Protein AF-A0A5J4VUN1-F1 (afdb_monomer_lite)

InterPro domains:
  IPR011990 Tetratricopeptide-like helical domain superfamily [G3DSA:1.25.40.10] (21-284)
  IPR011990 Tetratricopeptide-like helical domain superfamily [SSF48452] (56-219)
  IPR052994 Tiny macrocysts signaling regulators [PTHR31600] (45-237)
  IPR057352 TmcB/TmcC, TPR repeats [PF25474] (132-236)

Radius of gyration: 36.68 Å; chains: 1; bounding box: 64×61×122 Å

Sequence (311 aa):
MLFLKKGQPYINLKSEDWKTHSLPKIKDPDSVEPSVRFLQYKDTHTPEMYNYVDYIYTTAIKRHKQNAYLYFMYANFLCYYKKNFIKANSVYRQARISNPSFILRFVLYCKTKEEGRIGSESGSGDGSGSELSSVTFKTTMAQAIEHHEMSRKALKAFFENMTMPTPVYSLMAEHLNTIVEEESKGRKCYEDLLSNHPQNTSVLRNYAKLLMDIYQDEDTADMLLTRADHIEEDQTSPGGEHGQDHHEHKEKEDDYEQQDTDNIVGQQNDDDTNNMQHNLTLDSITGQSQSKSHHHIKQKKIKKKKKKENR

Foldseek 3Di:
DQQDDVNHGPAQPVDPCCVVDDRDDDPDLVVLLVVLCVVVDPVQLDPRSLVSNLVSLVVSCVVCVLQLVSLLSSLVSCCPRVVPNVVSVVSLVSSCVSDDDPVSVVVSVVVVVVVVVVPDPDDDDDDPVCPVVVVVLVVLVVLLLVLLVQLLVLVVVLVVLVPDPDRDVVSNVVSVVSNVVSLVSSQVSLVVSCVVPVQDLVSLQSNLVSCCRRVVCNVSSVVSNVSSVVSVVVVPDPDDDDDDDDDDDDDDDDDDDDDDDDDDDDDDDDDDDDDDDDDDDDDDDDDDDDDDDDDDDDDDDDDDDDDDDDD

Organism: NCBI:txid222440

Structure (mmCIF, N/CA/C/O backbone):
data_AF-A0A5J4VUN1-F1
#
_entry.id   AF-A0A5J4VUN1-F1
#
loop_
_atom_site.group_PDB
_atom_site.id
_atom_site.type_symbol
_atom_site.label_atom_id
_atom_site.label_alt_id
_atom_site.label_comp_id
_atom_site.label_asym_id
_atom_site.label_entity_id
_atom_site.label_seq_id
_atom_site.pdbx_PDB_ins_code
_atom_site.Cartn_x
_atom_site.Cartn_y
_atom_site.Cartn_z
_atom_site.occupancy
_atom_site.B_iso_or_equiv
_atom_site.auth_seq_id
_atom_site.auth_comp_id
_atom_site.auth_asym_id
_atom_site.auth_atom_id
_atom_site.pdbx_PDB_model_num
ATOM 1 N N . MET A 1 1 ? -15.937 13.957 40.863 1.00 54.38 1 MET A N 1
ATOM 2 C CA . MET A 1 1 ? -14.979 13.371 39.898 1.00 54.38 1 MET A CA 1
ATOM 3 C C . MET A 1 1 ? -14.241 12.237 40.587 1.00 54.38 1 MET A C 1
ATOM 5 O O . MET A 1 1 ? -13.551 12.501 41.559 1.00 54.38 1 MET A O 1
ATOM 9 N N . LEU A 1 2 ? -14.415 10.990 40.137 1.00 58.78 2 LEU A N 1
ATOM 10 C CA . LEU A 1 2 ? -13.868 9.802 40.819 1.00 58.78 2 LEU A CA 1
ATOM 11 C C . LEU A 1 2 ? -12.328 9.780 40.894 1.00 58.78 2 LEU A C 1
ATOM 13 O O . LEU A 1 2 ? -11.773 9.133 41.775 1.00 58.78 2 LEU A O 1
ATOM 17 N N . PHE A 1 3 ? -11.646 10.509 40.005 1.00 60.22 3 PHE A N 1
ATOM 18 C CA . PHE A 1 3 ? -10.186 10.469 39.855 1.00 60.22 3 PHE A CA 1
ATOM 19 C C . PHE A 1 3 ? -9.458 11.761 40.226 1.00 60.22 3 PHE A C 1
ATOM 21 O O . PHE A 1 3 ? -8.240 11.824 40.059 1.00 60.22 3 PHE A O 1
ATOM 28 N N . LEU A 1 4 ? -10.168 12.767 40.740 1.00 62.53 4 LEU A N 1
ATOM 29 C CA . LEU A 1 4 ? -9.576 14.023 41.195 1.00 62.53 4 LEU A CA 1
ATOM 30 C C . LEU A 1 4 ? -9.885 14.238 42.674 1.00 62.53 4 LEU A C 1
ATOM 32 O O . LEU A 1 4 ? -11.046 14.218 43.083 1.00 62.53 4 LEU A O 1
ATOM 36 N N . LYS A 1 5 ? -8.848 14.500 43.473 1.00 61.38 5 LYS A N 1
ATOM 37 C CA . LYS A 1 5 ? -8.985 14.968 44.856 1.00 61.38 5 LYS A CA 1
ATOM 38 C C . LYS A 1 5 ? -8.581 16.441 44.872 1.00 61.38 5 LYS A C 1
ATOM 40 O O . LYS A 1 5 ? -7.421 16.760 44.653 1.00 61.38 5 LYS A O 1
ATOM 45 N N . LYS A 1 6 ? -9.547 17.344 45.086 1.00 57.28 6 LYS A N 1
ATOM 46 C CA . LYS A 1 6 ? -9.336 18.811 45.094 1.00 57.28 6 LYS A CA 1
ATOM 47 C C . LYS A 1 6 ? -8.659 19.371 43.820 1.00 57.28 6 LYS A C 1
ATOM 49 O O . LYS A 1 6 ? -7.804 20.241 43.911 1.00 57.28 6 LYS A O 1
ATOM 54 N N . GLY A 1 7 ? -9.011 18.858 42.636 1.00 59.91 7 GLY A N 1
ATOM 55 C CA . GLY A 1 7 ? -8.457 19.333 41.354 1.00 59.91 7 GLY A CA 1
ATOM 56 C C . GLY A 1 7 ? -7.068 18.785 40.995 1.00 59.91 7 GLY A C 1
ATOM 57 O O . GLY A 1 7 ? -6.559 19.084 39.921 1.00 59.91 7 GLY A O 1
ATOM 58 N N . GLN A 1 8 ? -6.482 17.938 41.845 1.00 60.31 8 GLN A N 1
ATOM 59 C CA . GLN A 1 8 ? -5.222 17.238 41.589 1.00 60.31 8 GLN A CA 1
ATOM 60 C C . GLN A 1 8 ? -5.458 15.739 41.338 1.00 60.31 8 GLN A C 1
ATOM 62 O O . GLN A 1 8 ? -6.455 15.186 41.829 1.00 60.31 8 GLN A O 1
ATOM 67 N N . PRO A 1 9 ? -4.579 15.072 40.560 1.00 64.06 9 PRO A N 1
ATOM 68 C CA . PRO A 1 9 ? -4.749 13.665 40.225 1.00 64.06 9 PRO A CA 1
ATOM 69 C C . PRO A 1 9 ? -4.661 12.816 41.497 1.00 64.06 9 PRO A C 1
ATOM 71 O O . PRO A 1 9 ? -3.838 13.073 42.373 1.00 64.06 9 PRO A O 1
ATOM 74 N N . TYR A 1 10 ? -5.529 11.808 41.610 1.00 61.22 10 TYR A N 1
ATOM 75 C CA . TYR A 1 10 ? -5.593 10.929 42.787 1.00 61.22 10 TYR A CA 1
ATOM 76 C C . TYR A 1 10 ? -4.279 10.169 43.033 1.00 61.22 10 TYR A C 1
ATOM 78 O O . TYR A 1 10 ? -3.983 9.811 44.169 1.00 61.22 10 TYR A O 1
ATOM 86 N N . ILE A 1 11 ? -3.496 9.940 41.975 1.00 61.25 11 ILE A N 1
ATOM 87 C CA . ILE A 1 11 ? -2.158 9.347 42.026 1.00 61.25 11 ILE A CA 1
ATOM 88 C C . ILE A 1 11 ? -1.213 10.285 41.285 1.00 61.25 11 ILE A C 1
ATOM 90 O O . ILE A 1 11 ? -1.472 10.653 40.137 1.00 61.25 11 ILE A O 1
ATOM 94 N N . ASN A 1 12 ? -0.104 10.646 41.920 1.00 62.41 12 ASN A N 1
ATOM 95 C CA . ASN A 1 12 ? 0.973 11.351 41.249 1.00 62.41 12 ASN A CA 1
ATOM 96 C C . ASN A 1 12 ? 1.871 10.325 40.540 1.00 62.41 12 ASN A C 1
ATOM 98 O O . ASN A 1 12 ? 2.463 9.463 41.176 1.00 62.41 12 ASN A O 1
ATOM 102 N N . LEU A 1 13 ? 1.946 10.393 39.208 1.00 60.94 13 LEU A N 1
ATOM 103 C CA . LEU A 1 13 ? 2.753 9.462 38.406 1.00 60.94 13 LEU A CA 1
ATOM 104 C C . LEU A 1 13 ? 4.257 9.781 38.425 1.00 60.94 13 LEU A C 1
ATOM 106 O O . LEU A 1 13 ? 5.039 8.980 37.918 1.00 60.94 13 LEU A O 1
ATOM 110 N N . LYS A 1 14 ? 4.669 10.940 38.960 1.00 55.88 14 LYS A N 1
ATOM 111 C CA . LYS A 1 14 ? 6.089 11.310 39.098 1.00 55.88 14 LYS A CA 1
ATOM 112 C C . LYS A 1 14 ? 6.723 10.752 40.377 1.00 55.88 14 LYS A C 1
ATOM 114 O O . LYS A 1 14 ? 7.939 10.607 40.419 1.00 55.88 14 LYS A O 1
ATOM 119 N N . SER A 1 15 ? 5.928 10.446 41.401 1.00 57.75 15 SER A N 1
ATOM 120 C CA . SER A 1 15 ? 6.368 9.769 42.625 1.00 57.75 15 SER A CA 1
ATOM 121 C C . SER A 1 15 ? 6.109 8.261 42.529 1.00 57.75 15 SER A C 1
ATOM 123 O O . SER A 1 15 ? 5.278 7.803 41.744 1.00 57.75 15 SER A O 1
ATOM 125 N N . GLU A 1 16 ? 6.797 7.452 43.340 1.00 54.59 16 GLU A N 1
ATOM 126 C CA . GLU A 1 16 ? 6.565 5.996 43.421 1.00 54.59 16 GLU A CA 1
ATOM 127 C C . GLU A 1 16 ? 5.185 5.614 44.008 1.00 54.59 16 GLU A C 1
ATOM 129 O O . GLU A 1 16 ? 4.893 4.434 44.208 1.00 54.59 16 GLU A O 1
ATOM 134 N N . ASP A 1 17 ? 4.298 6.588 44.233 1.00 52.31 17 ASP A N 1
ATOM 135 C CA . ASP A 1 17 ? 2.981 6.425 44.857 1.00 52.31 17 ASP A CA 1
ATOM 136 C C . ASP A 1 17 ? 2.019 5.547 44.043 1.00 52.31 17 ASP A C 1
ATOM 138 O O . ASP A 1 17 ? 1.080 4.973 44.595 1.00 52.31 17 ASP A O 1
ATOM 142 N N . TRP A 1 18 ? 2.266 5.363 42.742 1.00 53.88 18 TRP A N 1
ATOM 143 C CA . TRP A 1 18 ? 1.512 4.413 41.915 1.00 53.88 18 TRP A CA 1
ATOM 144 C C . TRP A 1 18 ? 1.695 2.949 42.352 1.00 53.88 18 TRP A C 1
ATOM 146 O O . TRP A 1 18 ? 0.855 2.110 42.020 1.00 53.88 18 TRP A O 1
ATOM 156 N N . LYS A 1 19 ? 2.767 2.634 43.099 1.00 52.47 19 LYS A N 1
ATOM 157 C CA . LYS A 1 19 ? 3.007 1.304 43.684 1.00 52.47 19 LYS A CA 1
ATOM 158 C C . LYS A 1 19 ? 2.199 1.077 44.968 1.00 52.47 19 LYS A C 1
ATOM 160 O O . LYS A 1 19 ? 1.905 -0.068 45.294 1.00 52.47 19 LYS A O 1
ATOM 165 N N . THR A 1 20 ? 1.841 2.142 45.691 1.00 52.50 20 THR A N 1
ATOM 166 C CA . THR A 1 20 ? 1.180 2.069 47.008 1.00 52.50 20 THR A CA 1
ATOM 167 C C . THR A 1 20 ? -0.318 2.370 46.943 1.00 52.50 20 THR A C 1
ATOM 169 O O . THR A 1 20 ? -1.092 1.790 47.702 1.00 52.50 20 THR A O 1
ATOM 172 N N . HIS A 1 21 ? -0.755 3.216 46.006 1.00 57.34 21 HIS A N 1
ATOM 173 C CA . HIS A 1 21 ? -2.151 3.615 45.847 1.00 57.34 21 HIS A CA 1
ATOM 174 C C . HIS A 1 21 ? -2.708 3.128 44.507 1.00 57.34 21 HIS A C 1
ATOM 176 O O . HIS A 1 21 ? -2.300 3.567 43.434 1.00 57.34 21 HIS A O 1
ATOM 182 N N . SER A 1 22 ? -3.680 2.214 44.565 1.00 60.81 22 SER A N 1
ATOM 183 C CA . SER A 1 22 ? -4.406 1.757 43.375 1.00 60.81 22 SER A CA 1
ATOM 184 C C . SER A 1 22 ? -5.587 2.678 43.058 1.00 60.81 22 SER A C 1
ATOM 186 O O . SER A 1 22 ? -6.223 3.222 43.962 1.00 60.81 22 SER A O 1
ATOM 188 N N . LEU A 1 23 ? -5.895 2.851 41.767 1.00 67.19 23 LEU A N 1
ATOM 189 C CA . LEU A 1 23 ? -7.073 3.611 41.343 1.00 67.19 23 LEU A CA 1
ATOM 190 C C . LEU A 1 23 ? -8.353 2.998 41.943 1.00 67.19 23 LEU A C 1
ATOM 192 O O . LEU A 1 23 ? -8.458 1.763 42.010 1.00 67.19 23 LEU A O 1
ATOM 196 N N . PRO A 1 24 ? -9.352 3.829 42.310 1.00 68.56 24 PRO A N 1
ATOM 197 C CA . PRO A 1 24 ? -10.667 3.358 42.726 1.00 68.56 24 PRO A CA 1
ATOM 198 C C . PRO A 1 24 ? -11.206 2.298 41.764 1.00 68.56 24 PRO A C 1
ATOM 200 O O . PRO A 1 24 ? -11.100 2.430 40.541 1.00 68.56 24 PRO A O 1
ATOM 203 N N . LYS A 1 25 ? -11.759 1.208 42.307 1.00 65.56 25 LYS A N 1
ATOM 204 C CA . LYS A 1 25 ? -12.232 0.092 41.485 1.00 65.56 25 LYS A CA 1
ATOM 205 C C . LYS A 1 25 ? -13.438 0.528 40.650 1.00 65.56 25 LYS A C 1
ATOM 207 O O . LYS A 1 25 ? -14.556 0.570 41.149 1.00 65.56 25 LYS A O 1
ATOM 212 N N . ILE A 1 26 ? -13.196 0.800 39.372 1.00 68.38 26 ILE A N 1
ATOM 213 C CA . ILE A 1 26 ? -14.245 1.003 38.374 1.00 68.38 26 ILE A CA 1
ATOM 214 C C . ILE A 1 26 ? -14.935 -0.343 38.151 1.00 68.38 26 ILE A C 1
ATOM 216 O O . ILE A 1 26 ? -14.272 -1.305 37.760 1.00 68.38 26 ILE A O 1
ATOM 220 N N . LYS A 1 27 ? -16.228 -0.422 38.482 1.00 68.88 27 LYS A N 1
ATOM 221 C CA . LYS A 1 27 ? -17.060 -1.612 38.240 1.00 68.88 27 LYS A CA 1
ATOM 222 C C . LYS A 1 27 ? -17.664 -1.611 36.836 1.00 68.88 27 LYS A C 1
ATOM 224 O O . LYS A 1 27 ? -17.847 -2.678 36.264 1.00 68.88 27 LYS A O 1
ATOM 229 N N . ASP A 1 28 ? -17.946 -0.423 36.310 1.00 79.50 28 ASP A N 1
ATOM 230 C CA . ASP A 1 28 ? -18.635 -0.218 35.044 1.00 79.50 28 ASP A CA 1
ATOM 231 C C . ASP A 1 28 ? -17.726 0.515 34.033 1.00 79.50 28 ASP A C 1
ATOM 233 O O . ASP A 1 28 ? -17.258 1.618 34.341 1.00 79.50 28 ASP A O 1
ATOM 237 N N . PRO A 1 29 ? -17.442 -0.068 32.852 1.00 80.88 29 PRO A N 1
ATOM 238 C CA . PRO A 1 29 ? -16.606 0.555 31.825 1.00 80.88 29 PRO A CA 1
ATOM 239 C C . PRO A 1 29 ? -17.069 1.951 31.398 1.00 80.88 29 PRO A C 1
ATOM 241 O O . PRO A 1 29 ? -16.235 2.807 31.101 1.00 80.88 29 PRO A O 1
ATOM 244 N N . ASP A 1 30 ? -18.379 2.188 31.381 1.00 82.31 30 ASP A N 1
ATOM 245 C CA . ASP A 1 30 ? -18.953 3.421 30.837 1.00 82.31 30 ASP A CA 1
ATOM 246 C C . ASP A 1 30 ? -18.768 4.605 31.796 1.00 82.31 30 ASP A C 1
ATOM 248 O O . ASP A 1 30 ? -18.774 5.767 31.392 1.00 82.31 30 ASP A O 1
ATOM 252 N N . SER A 1 31 ? -18.457 4.319 33.061 1.00 83.44 31 SER A N 1
ATOM 253 C CA . SER A 1 31 ? -18.105 5.318 34.072 1.00 83.44 31 SER A CA 1
ATOM 254 C C . SER A 1 31 ? -16.707 5.932 33.875 1.00 83.44 31 SER A C 1
ATOM 256 O O . SER A 1 31 ? -16.361 6.912 34.547 1.00 83.44 31 SER A O 1
ATOM 258 N N . VAL A 1 32 ? -15.880 5.386 32.973 1.00 85.00 32 VAL A N 1
ATOM 259 C CA . VAL A 1 32 ? -14.512 5.874 32.715 1.00 85.00 32 VAL A CA 1
ATOM 260 C C . VAL A 1 32 ? -14.526 7.236 32.016 1.00 85.00 32 VAL A C 1
ATOM 262 O O . VAL A 1 32 ? -13.850 8.151 32.486 1.00 85.00 32 VAL A O 1
ATOM 265 N N . GLU A 1 33 ? -15.309 7.397 30.940 1.00 85.94 33 GLU A N 1
ATOM 266 C CA . GLU A 1 33 ? -15.358 8.647 30.156 1.00 85.94 33 GLU A CA 1
ATOM 267 C C . GLU A 1 33 ? -15.813 9.850 31.000 1.00 85.94 33 GLU A C 1
ATOM 269 O O . GLU A 1 33 ? -15.074 10.840 31.052 1.00 85.94 33 GLU A O 1
ATOM 274 N N . PRO A 1 34 ? -16.922 9.777 31.767 1.00 84.50 34 PRO A N 1
ATOM 275 C CA . PRO A 1 34 ? -17.356 10.902 32.593 1.00 84.50 34 PRO A CA 1
ATOM 276 C C . PRO A 1 34 ? -16.303 11.306 33.625 1.00 84.50 34 PRO A C 1
ATOM 278 O O . PRO A 1 34 ? -16.189 12.472 34.007 1.00 84.50 34 PRO A O 1
ATOM 281 N N . SER A 1 35 ? -15.500 10.342 34.073 1.00 81.31 35 SER A N 1
ATOM 282 C CA . SER A 1 35 ? -14.482 10.567 35.090 1.00 81.31 35 SER A CA 1
ATOM 283 C C . SER A 1 35 ? -13.225 11.255 34.557 1.00 81.31 35 SER A C 1
ATOM 285 O O . SER A 1 35 ? -12.484 11.822 35.360 1.00 81.31 35 SER A O 1
ATOM 287 N N . VAL A 1 36 ? -12.995 11.242 33.241 1.00 84.94 36 VAL A N 1
ATOM 288 C CA . VAL A 1 36 ? -11.880 11.946 32.579 1.00 84.94 36 VAL A CA 1
ATOM 289 C C . VAL A 1 36 ? -12.314 13.238 31.882 1.00 84.94 36 VAL A C 1
ATOM 291 O O . VAL A 1 36 ? -11.482 13.966 31.344 1.00 84.94 36 VAL A O 1
ATOM 294 N N . ARG A 1 37 ? -13.607 13.581 31.952 1.00 83.56 37 ARG A N 1
ATOM 295 C CA . ARG A 1 37 ? -14.187 14.786 31.340 1.00 83.56 37 ARG A CA 1
ATOM 296 C C . ARG A 1 37 ? -13.613 16.100 31.879 1.00 83.56 37 ARG A C 1
ATOM 298 O O . ARG A 1 37 ? -13.743 17.133 31.234 1.00 83.56 37 ARG A O 1
ATOM 305 N N . PHE A 1 38 ? -12.912 16.071 33.015 1.00 82.62 38 PHE A N 1
ATOM 306 C CA . PHE A 1 38 ? -12.186 17.238 33.525 1.00 82.62 38 PHE A CA 1
ATOM 307 C C . PHE A 1 38 ? -11.189 17.816 32.510 1.00 82.62 38 PHE A C 1
ATOM 309 O O . PHE A 1 38 ? -10.963 19.020 32.531 1.00 82.62 38 PHE A O 1
ATOM 316 N N . LEU A 1 39 ? -10.692 17.001 31.570 1.00 83.56 39 LEU A N 1
ATOM 317 C CA . LEU A 1 39 ? -9.862 17.446 30.446 1.00 83.56 39 LEU A CA 1
ATOM 318 C C . LEU A 1 39 ? -10.563 18.424 29.484 1.00 83.56 39 LEU A C 1
ATOM 320 O O . LEU A 1 39 ? -9.926 18.951 28.576 1.00 83.56 39 LEU A O 1
ATOM 324 N N . GLN A 1 40 ? -11.865 18.673 29.616 1.00 82.56 40 GLN A N 1
ATOM 325 C CA . GLN A 1 40 ? -12.542 19.724 28.849 1.00 82.56 40 GLN A CA 1
ATOM 326 C C . GLN A 1 40 ? -12.142 21.127 29.323 1.00 82.56 40 GLN A C 1
ATOM 328 O O . GLN A 1 40 ? -12.137 22.066 28.527 1.00 82.56 40 GLN A O 1
ATOM 333 N N . TYR A 1 41 ? -11.765 21.276 30.595 1.00 83.75 41 TYR A N 1
ATOM 334 C CA . TYR A 1 41 ? -11.321 22.553 31.142 1.00 83.75 41 TYR A CA 1
ATOM 335 C C . TYR A 1 41 ? -9.858 22.804 30.768 1.00 83.75 41 TYR A C 1
ATOM 337 O O . TYR A 1 41 ? -8.984 21.990 31.082 1.00 83.75 41 TYR A O 1
ATOM 345 N N . LYS A 1 42 ? -9.589 23.952 30.130 1.00 76.81 42 LYS A N 1
ATOM 346 C CA . LYS A 1 42 ? -8.245 24.349 29.666 1.00 76.81 42 LYS A CA 1
ATOM 347 C C . LYS A 1 42 ? -7.205 24.356 30.790 1.00 76.81 42 LYS A C 1
ATOM 349 O O . LYS A 1 42 ? -6.059 23.993 30.557 1.00 76.81 42 LYS A O 1
ATOM 354 N N . ASP A 1 43 ? -7.624 24.664 32.015 1.00 75.12 43 ASP A N 1
ATOM 355 C CA . ASP A 1 43 ? -6.753 24.730 33.197 1.00 75.12 43 ASP A CA 1
ATOM 356 C C . ASP A 1 43 ? -6.120 23.375 33.568 1.00 75.12 43 ASP A C 1
ATOM 358 O O . ASP A 1 43 ? -5.156 23.315 34.327 1.00 75.12 43 ASP A O 1
ATOM 362 N N . THR A 1 44 ? -6.641 22.271 33.021 1.00 75.31 44 THR A N 1
ATOM 363 C CA . THR A 1 44 ? -6.162 20.904 33.281 1.00 75.31 44 THR A CA 1
ATOM 364 C C . THR A 1 44 ? -5.323 20.318 32.142 1.00 75.31 44 THR A C 1
ATOM 366 O O . THR A 1 44 ? -4.941 19.148 32.203 1.00 75.31 44 THR A O 1
ATOM 369 N N . HIS A 1 45 ? -5.014 21.105 31.101 1.00 81.81 45 HIS A N 1
ATOM 370 C CA . HIS A 1 45 ? -4.225 20.688 29.929 1.00 81.81 45 HIS A CA 1
ATOM 371 C C . HIS A 1 45 ? -2.725 2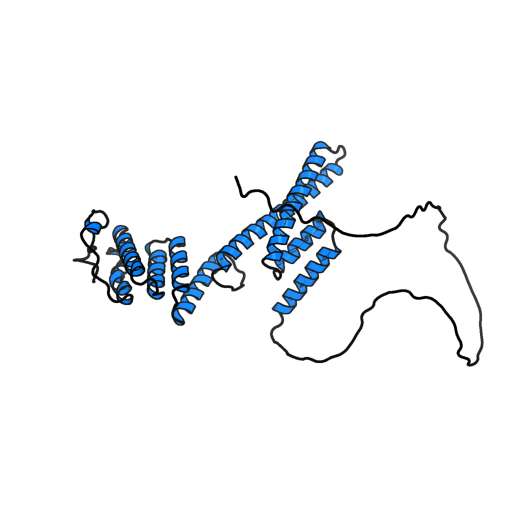0.647 30.227 1.00 81.81 45 HIS A C 1
ATOM 373 O O . HIS A 1 45 ? -1.913 21.265 29.540 1.00 81.81 45 HIS A O 1
ATOM 379 N N . THR A 1 46 ? -2.345 19.906 31.263 1.00 84.12 46 THR A N 1
ATOM 380 C CA . THR A 1 46 ? -0.943 19.680 31.601 1.00 84.12 46 THR A CA 1
ATOM 381 C C . THR A 1 46 ? -0.486 18.295 31.132 1.00 84.12 46 THR A C 1
ATOM 383 O O . THR A 1 46 ? -1.270 17.335 31.151 1.00 84.12 46 THR A O 1
ATOM 386 N N . PRO A 1 47 ? 0.785 18.137 30.719 1.00 82.31 47 PRO A N 1
ATOM 387 C CA . PRO A 1 47 ? 1.331 16.836 30.329 1.00 82.31 47 PRO A CA 1
ATOM 388 C C . PRO A 1 47 ? 1.165 15.758 31.413 1.00 82.31 47 PRO A C 1
ATOM 390 O O . PRO A 1 47 ? 0.973 14.579 31.106 1.00 82.31 47 PRO A O 1
ATOM 393 N N . GLU A 1 48 ? 1.193 16.151 32.688 1.00 82.19 48 GLU A N 1
ATOM 394 C CA . GLU A 1 48 ? 0.962 15.267 33.830 1.00 82.19 48 GLU A CA 1
ATOM 395 C C . GLU A 1 48 ? -0.450 14.686 33.831 1.00 82.19 48 GLU A C 1
ATOM 397 O O . GLU A 1 48 ? -0.621 13.480 34.024 1.00 82.19 48 GLU A O 1
ATOM 402 N N . MET A 1 49 ? -1.455 15.522 33.568 1.00 84.06 49 MET A N 1
ATOM 403 C CA . MET A 1 49 ? -2.848 15.088 33.506 1.00 84.06 49 MET A CA 1
ATOM 404 C C . MET A 1 49 ? -3.085 14.153 32.322 1.00 84.06 49 MET A C 1
ATOM 406 O O . MET A 1 49 ? -3.799 13.160 32.463 1.00 84.06 49 MET A O 1
ATOM 410 N N . TYR A 1 50 ? -2.428 14.385 31.183 1.00 87.31 50 TYR A N 1
ATOM 411 C CA . TYR A 1 50 ? -2.504 13.463 30.048 1.00 87.31 50 TYR A CA 1
ATOM 412 C C . TYR A 1 50 ? -1.915 12.090 30.369 1.00 87.31 50 TYR A C 1
ATOM 414 O O . TYR A 1 50 ? -2.498 11.073 29.999 1.00 87.31 50 TYR A O 1
ATOM 422 N N . ASN A 1 51 ? -0.788 12.030 31.079 1.00 86.81 51 ASN A N 1
ATOM 423 C CA . ASN A 1 51 ? -0.207 10.753 31.501 1.00 86.81 51 ASN A CA 1
ATOM 424 C C . ASN A 1 51 ? -1.080 10.042 32.541 1.00 86.81 51 ASN A C 1
ATOM 426 O O . ASN A 1 5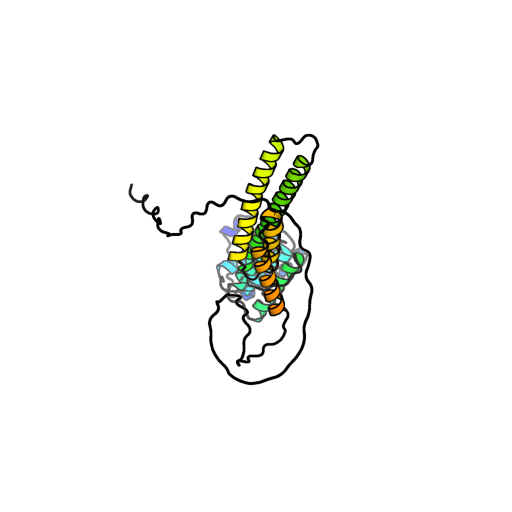1 ? -1.231 8.822 32.487 1.00 86.81 51 ASN A O 1
ATOM 430 N N . TYR A 1 52 ? -1.710 10.797 33.439 1.00 84.62 52 TYR A N 1
ATOM 431 C CA . TYR A 1 52 ? -2.671 10.252 34.392 1.00 84.62 52 TYR A CA 1
ATOM 432 C C . TYR A 1 52 ? -3.905 9.658 33.696 1.00 84.62 52 TYR A C 1
ATOM 434 O O . TYR A 1 52 ? -4.314 8.540 34.007 1.00 84.62 52 TYR A O 1
ATOM 442 N N . VAL A 1 53 ? -4.463 10.348 32.700 1.00 87.56 53 VAL A N 1
ATOM 443 C CA . VAL A 1 53 ? -5.604 9.843 31.920 1.00 87.56 53 VAL A CA 1
ATOM 444 C C . VAL A 1 53 ? -5.217 8.641 31.054 1.00 87.56 53 VAL A C 1
ATOM 446 O O . VAL A 1 53 ? -5.971 7.672 30.991 1.00 87.56 53 VAL A O 1
ATOM 449 N N . ASP A 1 54 ? -4.014 8.631 30.473 1.00 88.69 54 ASP A N 1
ATOM 450 C CA . ASP A 1 54 ? -3.457 7.458 29.782 1.00 88.69 54 ASP A CA 1
ATOM 451 C C . ASP A 1 54 ? -3.383 6.242 30.731 1.00 88.69 54 ASP A C 1
ATOM 453 O O . ASP A 1 54 ? -3.755 5.122 30.371 1.00 88.69 54 ASP A O 1
ATOM 457 N N . TYR A 1 55 ? -2.992 6.459 31.990 1.00 87.00 55 TYR A N 1
ATOM 458 C CA . TYR A 1 55 ? -2.987 5.416 33.017 1.00 87.00 55 TYR A CA 1
ATOM 459 C C . TYR A 1 55 ? -4.398 4.934 33.399 1.00 87.00 55 TYR A C 1
ATOM 461 O O . TYR A 1 55 ? -4.634 3.728 33.513 1.00 87.00 55 TYR A O 1
ATOM 469 N N . ILE A 1 56 ? -5.372 5.839 33.531 1.00 87.25 56 ILE A N 1
ATOM 470 C CA . ILE A 1 56 ? -6.776 5.474 33.791 1.00 87.25 56 ILE A CA 1
ATOM 471 C C . ILE A 1 56 ? -7.327 4.600 32.657 1.00 87.25 56 ILE A C 1
ATOM 473 O O . ILE A 1 56 ? -7.874 3.527 32.912 1.00 87.25 56 ILE A O 1
ATOM 477 N N . TYR A 1 57 ? -7.142 5.005 31.400 1.00 90.31 57 TYR A N 1
ATOM 478 C CA . TYR A 1 57 ? -7.636 4.227 30.266 1.00 90.31 57 TYR A CA 1
ATOM 479 C C . TYR A 1 57 ? -6.934 2.876 30.133 1.00 90.31 57 TYR A C 1
ATOM 481 O O . TYR A 1 57 ? -7.594 1.855 29.950 1.00 90.31 57 TYR A O 1
ATOM 489 N N . THR A 1 58 ? -5.608 2.824 30.279 1.00 89.50 58 THR A N 1
ATOM 490 C CA . THR A 1 58 ? -4.869 1.553 30.183 1.00 89.50 58 THR A CA 1
ATOM 491 C C . THR A 1 58 ? -5.246 0.577 31.298 1.00 89.50 58 THR A C 1
ATOM 493 O O . THR A 1 58 ? -5.359 -0.625 31.050 1.00 89.50 58 THR A O 1
ATOM 496 N N . THR A 1 59 ? -5.492 1.059 32.519 1.00 86.88 59 THR A N 1
ATOM 497 C CA . THR A 1 59 ? -5.981 0.213 33.621 1.00 86.88 59 THR A CA 1
ATOM 498 C C . THR A 1 59 ? -7.422 -0.248 33.406 1.00 86.88 59 THR A C 1
ATOM 500 O O . THR A 1 59 ? -7.718 -1.418 33.661 1.00 86.88 59 THR A O 1
ATOM 503 N N . ALA A 1 60 ? -8.299 0.610 32.877 1.00 87.31 60 ALA A N 1
ATOM 504 C CA . ALA A 1 60 ? -9.667 0.240 32.518 1.00 87.31 60 ALA A CA 1
ATOM 505 C C . ALA A 1 60 ? -9.701 -0.821 31.403 1.00 87.31 60 ALA A C 1
ATOM 507 O O . ALA A 1 60 ? -10.388 -1.835 31.533 1.00 87.31 60 ALA A O 1
ATOM 508 N N . ILE A 1 61 ? -8.892 -0.652 30.352 1.00 89.56 61 ILE A N 1
ATOM 509 C CA . ILE A 1 61 ? -8.787 -1.591 29.224 1.00 89.56 61 ILE A CA 1
ATOM 510 C C . ILE A 1 61 ? -8.263 -2.957 29.679 1.00 89.56 61 ILE A C 1
ATOM 512 O O . ILE A 1 61 ? -8.768 -3.990 29.243 1.00 89.56 61 ILE A O 1
ATOM 516 N N . LYS A 1 62 ? -7.288 -2.994 30.600 1.00 87.56 62 LYS A N 1
ATOM 517 C CA . LYS A 1 62 ? -6.784 -4.259 31.169 1.00 87.56 62 LYS A CA 1
ATOM 518 C C . LYS A 1 62 ? -7.892 -5.088 31.825 1.00 87.56 62 LYS A C 1
ATOM 520 O O . LYS A 1 62 ? -7.814 -6.315 31.790 1.00 87.56 62 LYS A O 1
ATOM 525 N N . ARG A 1 63 ? -8.901 -4.431 32.405 1.00 85.56 63 ARG A N 1
ATOM 526 C CA . ARG A 1 63 ? -10.049 -5.078 33.056 1.00 85.56 63 ARG A CA 1
ATOM 527 C C . ARG A 1 63 ? -11.160 -5.423 32.067 1.00 85.56 63 ARG A C 1
ATOM 529 O O . ARG A 1 63 ? -11.712 -6.514 32.143 1.00 85.56 63 ARG A O 1
ATOM 536 N N . HIS A 1 64 ? -11.452 -4.532 31.122 1.00 85.44 64 HIS A N 1
ATOM 537 C CA . HIS A 1 64 ? -12.579 -4.653 30.195 1.00 85.44 64 HIS A CA 1
ATOM 538 C C . HIS A 1 64 ? -12.121 -4.778 28.737 1.00 85.44 64 HIS A C 1
ATOM 540 O O . HIS A 1 64 ? -12.480 -3.973 27.881 1.00 85.44 64 HIS A O 1
ATOM 546 N N . LYS A 1 65 ? -11.350 -5.832 28.441 1.00 85.12 65 LYS A N 1
ATOM 547 C CA . LYS A 1 65 ? -10.736 -6.078 27.119 1.00 85.12 65 LYS A CA 1
ATOM 548 C C . LYS A 1 65 ? -11.730 -6.241 25.962 1.00 85.12 65 LYS A C 1
ATOM 550 O O . LYS A 1 65 ? -11.338 -6.134 24.807 1.00 85.12 65 LYS A O 1
ATOM 555 N N . GLN A 1 66 ? -12.996 -6.524 26.263 1.00 85.25 66 GLN A N 1
ATOM 556 C CA . GLN A 1 66 ? -14.036 -6.757 25.257 1.00 85.25 66 GLN A CA 1
ATOM 557 C C . GLN A 1 66 ? -14.906 -5.528 24.977 1.00 85.25 66 GLN A C 1
ATOM 559 O O . GLN A 1 66 ? -15.750 -5.584 24.094 1.00 85.25 66 GLN A O 1
ATOM 564 N N . ASN A 1 67 ? -14.742 -4.415 25.701 1.00 89.69 67 ASN A N 1
ATOM 565 C CA . ASN A 1 67 ? -15.588 -3.245 25.476 1.00 89.69 67 ASN A CA 1
ATOM 566 C C . ASN A 1 67 ? -15.008 -2.353 24.363 1.00 89.69 67 ASN A C 1
ATOM 568 O O . ASN A 1 67 ? -14.085 -1.575 24.604 1.00 89.69 67 ASN A O 1
ATOM 572 N N . ALA A 1 68 ? -15.582 -2.430 23.159 1.00 91.50 68 ALA A N 1
ATOM 573 C CA . ALA A 1 68 ? -15.216 -1.580 22.021 1.00 91.50 68 ALA A CA 1
ATOM 574 C C . ALA A 1 68 ? -15.359 -0.071 22.284 1.00 91.50 68 ALA A C 1
ATOM 576 O O . ALA A 1 68 ? -14.532 0.713 21.816 1.00 91.50 68 ALA A O 1
ATOM 577 N N . TYR A 1 69 ? -16.380 0.352 23.031 1.00 91.38 69 TYR A N 1
ATOM 578 C CA . TYR A 1 69 ? -16.629 1.765 23.320 1.00 91.38 69 TYR A CA 1
ATOM 579 C C . TYR A 1 69 ? -15.516 2.372 24.181 1.00 91.38 69 TYR A C 1
ATOM 581 O O . TYR A 1 69 ? -15.068 3.491 23.931 1.00 91.38 69 TYR A O 1
ATOM 589 N N . LEU A 1 70 ? -14.980 1.595 25.126 1.00 91.75 70 LEU A N 1
ATOM 590 C CA . LEU A 1 70 ? -13.834 2.005 25.936 1.00 91.75 70 LEU A CA 1
ATOM 591 C C . LEU A 1 70 ? -12.575 2.231 25.081 1.00 91.75 70 LEU A C 1
ATOM 593 O O . LEU A 1 70 ? -11.873 3.226 25.270 1.00 91.75 70 LEU A O 1
ATOM 597 N N . TYR A 1 71 ? -12.307 1.346 24.113 1.00 93.12 71 TYR A N 1
ATOM 598 C CA . TYR A 1 71 ? -11.220 1.549 23.148 1.00 93.12 71 TYR A CA 1
ATOM 599 C C . TYR A 1 71 ? -11.455 2.789 22.285 1.00 93.12 71 TYR A C 1
ATOM 601 O O . TYR A 1 71 ? -10.531 3.573 22.089 1.00 93.12 71 TYR A O 1
ATOM 609 N N . PHE A 1 72 ? -12.684 3.002 21.810 1.00 93.12 72 PHE A N 1
ATOM 610 C CA . PHE A 1 72 ? -13.037 4.182 21.021 1.00 93.12 72 PHE A CA 1
ATOM 611 C C . PHE A 1 72 ? -12.786 5.490 21.788 1.00 93.12 72 PHE A C 1
ATOM 613 O O . PHE A 1 72 ? -12.153 6.403 21.259 1.00 93.12 72 PHE A O 1
ATOM 620 N N . MET A 1 73 ? -13.199 5.569 23.056 1.00 92.00 73 MET A N 1
ATOM 621 C CA . MET A 1 73 ? -12.960 6.750 23.892 1.00 92.00 73 MET A CA 1
ATOM 622 C C . MET A 1 73 ? -11.479 6.984 24.182 1.00 92.00 73 MET A C 1
ATOM 624 O O . MET A 1 73 ? -11.003 8.120 24.116 1.00 92.00 73 MET A O 1
ATOM 628 N N . TYR A 1 74 ? -10.725 5.913 24.424 1.00 93.69 74 TYR A N 1
ATOM 629 C CA . TYR A 1 74 ? -9.281 6.015 24.594 1.00 93.69 74 TYR A CA 1
ATOM 630 C C . TYR A 1 74 ? -8.577 6.496 23.315 1.00 93.69 74 TYR A C 1
ATOM 632 O O . TYR A 1 74 ? -7.707 7.364 23.380 1.00 93.69 74 TYR A O 1
ATOM 640 N N . ALA A 1 75 ? -8.974 5.987 22.147 1.00 92.19 75 ALA A N 1
ATOM 641 C CA . ALA A 1 75 ? -8.429 6.417 20.862 1.00 92.19 75 ALA A CA 1
ATOM 642 C C . ALA A 1 75 ? -8.726 7.900 20.577 1.00 92.19 75 ALA A C 1
ATOM 644 O O . ALA A 1 75 ? -7.815 8.635 20.192 1.00 92.19 75 ALA A O 1
ATOM 645 N N . ASN A 1 76 ? -9.949 8.369 20.860 1.00 91.94 76 ASN A N 1
ATOM 646 C CA . ASN A 1 76 ? -10.294 9.793 20.783 1.00 91.94 76 ASN A CA 1
ATOM 647 C C . ASN A 1 76 ? -9.390 10.638 21.692 1.00 91.94 76 ASN A C 1
ATOM 649 O O . ASN A 1 76 ? -8.848 11.654 21.255 1.00 91.94 76 ASN A O 1
ATOM 653 N N . PHE A 1 77 ? -9.168 10.201 22.936 1.00 92.44 77 PHE A N 1
ATOM 654 C CA . PHE A 1 77 ? -8.262 10.890 23.855 1.00 92.44 77 PHE A CA 1
ATOM 655 C C . PHE A 1 77 ? -6.833 10.999 23.287 1.00 92.44 77 PHE A C 1
ATOM 657 O O . PHE A 1 77 ? -6.233 12.077 23.307 1.00 92.44 77 PHE A O 1
ATOM 664 N N . LEU A 1 78 ? -6.295 9.906 22.739 1.00 90.94 78 LEU A N 1
ATOM 665 C CA . LEU A 1 78 ? -4.958 9.888 22.139 1.00 90.94 78 LEU A CA 1
ATOM 666 C C . LEU A 1 78 ? -4.841 10.804 20.915 1.00 90.94 78 LEU A C 1
ATOM 668 O O . LEU A 1 78 ? -3.805 11.450 20.742 1.00 90.94 78 LEU A O 1
ATOM 672 N N . CYS A 1 79 ? -5.891 10.859 20.094 1.00 89.75 79 CYS A N 1
ATOM 673 C CA . CYS A 1 79 ? -5.937 11.664 18.879 1.00 89.75 79 CYS A CA 1
ATOM 674 C C . CYS A 1 79 ? -5.991 13.166 19.200 1.00 89.75 79 CYS A C 1
ATOM 676 O O . CYS A 1 79 ? -5.129 13.922 18.754 1.00 89.75 79 CYS A O 1
ATOM 678 N N . TYR A 1 80 ? -6.939 13.596 20.038 1.00 88.12 80 TYR A N 1
ATOM 679 C CA . TYR A 1 80 ? -7.175 15.022 20.282 1.00 88.12 80 TYR A CA 1
ATOM 680 C C . TYR A 1 80 ? -6.222 15.641 21.313 1.00 88.12 80 TYR A C 1
ATOM 682 O O . TYR A 1 80 ? -5.747 16.756 21.105 1.00 88.12 80 TYR A O 1
ATOM 690 N N . TYR A 1 81 ? -5.911 14.933 22.405 1.00 86.56 81 TYR A N 1
ATOM 691 C CA . TYR A 1 81 ? -5.103 15.497 23.495 1.00 86.56 81 TYR A CA 1
ATOM 692 C C . TYR A 1 81 ? -3.615 15.168 23.356 1.00 86.56 81 TYR A C 1
ATOM 694 O O . TYR A 1 81 ? -2.779 16.066 23.426 1.00 86.56 81 TYR A O 1
ATOM 702 N N . LYS A 1 82 ? -3.261 13.892 23.129 1.00 85.69 82 LYS A N 1
ATOM 703 C CA . LYS A 1 82 ? -1.847 13.474 23.007 1.00 85.69 82 LYS A CA 1
ATOM 704 C C . LYS A 1 82 ? -1.268 13.648 21.597 1.00 85.69 82 LYS A C 1
ATOM 706 O O . LYS A 1 82 ? -0.058 13.498 21.451 1.00 85.69 82 LYS A O 1
ATOM 711 N N . LYS A 1 83 ? -2.096 13.937 20.581 1.00 87.00 83 LYS A N 1
ATOM 712 C CA . LYS A 1 83 ? -1.706 14.044 19.158 1.00 87.00 83 LYS A CA 1
ATOM 713 C C . LYS A 1 83 ? -0.861 12.862 18.661 1.00 87.00 83 LYS A C 1
ATOM 715 O O . LYS A 1 83 ? 0.005 13.013 17.804 1.00 87.00 83 LYS A O 1
ATOM 720 N N . ASN A 1 84 ? -1.092 11.671 19.215 1.00 87.44 84 ASN A N 1
ATOM 721 C CA . ASN A 1 84 ? -0.390 10.457 18.814 1.00 87.44 84 ASN A CA 1
ATOM 722 C C . ASN A 1 84 ? -1.294 9.637 17.894 1.00 87.44 84 ASN A C 1
ATOM 724 O O . ASN A 1 84 ? -1.979 8.714 18.341 1.00 87.44 84 ASN A O 1
ATOM 728 N N . PHE A 1 85 ? -1.292 10.004 16.613 1.00 84.38 85 PHE A N 1
ATOM 729 C CA . PHE A 1 85 ? -2.151 9.403 15.592 1.00 84.38 85 PHE A CA 1
ATOM 730 C C . PHE A 1 85 ? -1.855 7.915 15.382 1.00 84.38 85 PHE A C 1
ATOM 732 O O . PHE A 1 85 ? -2.774 7.110 15.310 1.00 84.38 85 PHE A O 1
ATOM 739 N N . ILE A 1 86 ? -0.580 7.515 15.399 1.00 84.62 86 ILE A N 1
ATOM 740 C CA . ILE A 1 86 ? -0.179 6.112 15.206 1.00 84.62 86 ILE A CA 1
ATOM 741 C C . ILE A 1 86 ? -0.767 5.229 16.315 1.00 84.62 86 ILE A C 1
ATOM 743 O O . ILE A 1 86 ? -1.404 4.206 16.049 1.00 84.62 86 ILE A O 1
ATOM 747 N N . LYS A 1 87 ? -0.598 5.640 17.580 1.00 87.88 87 LYS A N 1
ATOM 748 C CA . LYS A 1 87 ? -1.157 4.903 18.718 1.00 87.88 87 LYS A CA 1
ATOM 749 C C . LYS A 1 87 ? -2.684 4.950 18.691 1.00 87.88 87 LYS A C 1
ATOM 751 O O . LYS A 1 87 ? -3.304 3.909 18.890 1.00 87.88 87 LYS A O 1
ATOM 756 N N . ALA A 1 88 ? -3.289 6.105 18.410 1.00 89.00 88 ALA A N 1
ATOM 757 C CA . ALA A 1 88 ? -4.741 6.236 18.296 1.00 89.00 88 ALA A CA 1
ATOM 758 C C . ALA A 1 88 ? -5.322 5.257 17.261 1.00 89.00 88 ALA A C 1
ATOM 760 O O . ALA A 1 88 ? -6.252 4.522 17.584 1.00 89.00 88 ALA A O 1
ATOM 761 N N . ASN A 1 89 ? -4.702 5.142 16.086 1.00 85.88 89 ASN A N 1
ATOM 762 C CA . ASN A 1 89 ? -5.148 4.251 15.012 1.00 85.88 89 ASN A CA 1
ATOM 763 C C . ASN A 1 89 ? -5.051 2.778 15.398 1.00 85.88 89 ASN A C 1
ATOM 765 O O . ASN A 1 89 ? -5.985 2.009 15.159 1.00 85.88 89 ASN A O 1
ATOM 769 N N . SER A 1 90 ? -3.977 2.386 16.090 1.00 87.69 90 SER A N 1
ATOM 770 C CA . SER A 1 90 ? -3.873 1.026 16.633 1.00 87.69 90 SER A CA 1
ATOM 771 C C . SER A 1 90 ? -5.006 0.705 17.621 1.00 87.69 90 SER A C 1
ATOM 773 O O . SER A 1 90 ? -5.560 -0.395 17.610 1.00 87.69 90 SER A O 1
ATOM 775 N N . VAL A 1 91 ? -5.412 1.685 18.434 1.00 90.88 91 VAL A N 1
ATOM 776 C CA . VAL A 1 91 ? -6.492 1.537 19.416 1.00 90.88 91 VAL A CA 1
ATOM 777 C C . VAL A 1 91 ? -7.864 1.532 18.731 1.00 90.88 91 VAL A C 1
ATOM 779 O O . VAL A 1 91 ? -8.703 0.706 19.090 1.00 90.88 91 VAL A O 1
ATOM 782 N N . TYR A 1 92 ? -8.094 2.364 17.707 1.00 90.88 92 TYR A N 1
ATOM 783 C CA . TYR A 1 92 ? -9.304 2.290 16.877 1.00 90.88 92 TYR A CA 1
ATOM 784 C C . TYR A 1 92 ? -9.443 0.923 16.210 1.00 90.88 92 TYR A C 1
ATOM 786 O O . TYR A 1 92 ? -10.529 0.343 16.211 1.00 90.88 92 TYR A O 1
ATOM 794 N N . ARG A 1 93 ? -8.342 0.362 15.696 1.00 87.62 93 ARG A N 1
ATOM 795 C CA . ARG A 1 93 ? -8.338 -0.993 15.139 1.00 87.62 93 ARG A CA 1
ATOM 796 C C . ARG A 1 93 ? -8.749 -2.029 16.178 1.00 87.62 93 ARG A C 1
ATOM 798 O O . ARG A 1 93 ? -9.566 -2.894 15.867 1.00 87.62 93 ARG A O 1
ATOM 805 N N . GLN A 1 94 ? -8.249 -1.912 17.405 1.00 89.75 94 GLN A N 1
ATOM 806 C CA . GLN A 1 94 ? -8.661 -2.794 18.492 1.00 89.75 94 GLN A CA 1
ATOM 807 C C . GLN A 1 94 ? -10.160 -2.654 18.802 1.00 89.75 94 GLN A C 1
ATOM 809 O O . GLN A 1 94 ? -10.843 -3.666 18.940 1.00 89.75 94 GLN A O 1
ATOM 814 N N . ALA A 1 95 ? -10.699 -1.429 18.814 1.00 91.38 95 ALA A N 1
ATOM 815 C CA . ALA A 1 95 ? -12.129 -1.180 19.012 1.00 91.38 95 ALA A CA 1
ATOM 816 C C . ALA A 1 95 ? -13.007 -1.904 17.975 1.00 91.38 95 ALA A C 1
ATOM 818 O O . ALA A 1 95 ? -14.077 -2.398 18.322 1.00 91.38 95 ALA A O 1
ATOM 819 N N . ARG A 1 96 ? -12.549 -2.004 16.716 1.00 89.00 96 ARG A N 1
ATOM 820 C CA . ARG A 1 96 ? -13.268 -2.708 15.636 1.00 89.00 96 ARG A CA 1
ATOM 821 C C . ARG A 1 96 ? -13.390 -4.212 15.891 1.00 89.00 96 ARG A C 1
ATOM 823 O O . ARG A 1 96 ? -14.408 -4.802 15.546 1.00 89.00 96 ARG A O 1
ATOM 830 N N . ILE A 1 97 ? -12.362 -4.818 16.482 1.00 88.69 97 ILE A N 1
ATOM 831 C CA . ILE A 1 97 ? -12.298 -6.268 16.718 1.00 88.69 97 ILE A CA 1
ATOM 832 C C . ILE A 1 97 ? -13.039 -6.646 18.013 1.00 88.69 97 ILE A C 1
ATOM 834 O O . ILE A 1 97 ? -13.577 -7.744 18.117 1.00 88.69 97 ILE A O 1
ATOM 838 N N . SER A 1 98 ? -13.154 -5.723 18.974 1.00 86.12 98 SER A N 1
ATOM 839 C CA . SER A 1 98 ? -13.832 -5.931 20.265 1.00 86.12 98 SER A CA 1
ATOM 840 C C . SER A 1 98 ? -15.372 -5.880 20.196 1.00 86.12 98 SER A C 1
ATOM 842 O O . SER A 1 98 ? -16.014 -5.353 21.098 1.00 86.12 98 SER A O 1
ATOM 844 N N . ASN A 1 99 ? -15.976 -6.405 19.126 1.00 87.00 99 ASN A N 1
ATOM 845 C CA . ASN A 1 99 ? -17.430 -6.477 18.907 1.00 87.00 99 ASN A CA 1
ATOM 846 C C . ASN A 1 99 ? -18.201 -5.150 19.151 1.00 87.00 99 ASN A C 1
ATOM 848 O O . ASN A 1 99 ? -19.050 -5.064 20.043 1.00 87.00 99 ASN A O 1
ATOM 852 N N . PRO A 1 100 ? -17.929 -4.093 18.365 1.00 89.81 100 PRO A N 1
ATOM 853 C CA . PRO A 1 100 ? -18.627 -2.813 18.470 1.00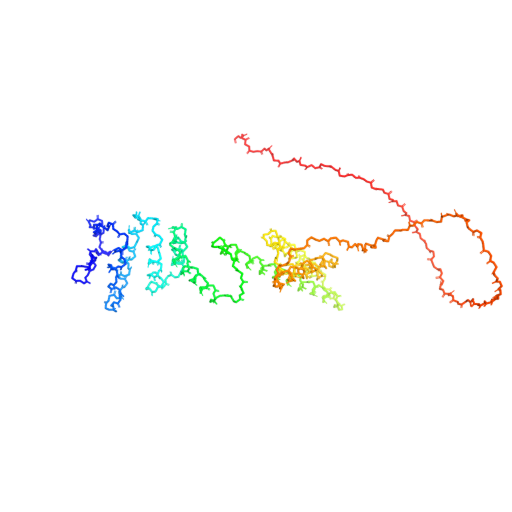 89.81 100 PRO A CA 1
ATOM 854 C C . PRO A 1 100 ? -20.125 -2.916 18.146 1.00 89.81 100 PRO A C 1
ATOM 856 O O . PRO A 1 100 ? -20.552 -3.694 17.281 1.00 89.81 100 PRO A O 1
ATOM 859 N N . SER A 1 101 ? -20.915 -2.051 18.791 1.00 90.12 101 SER A N 1
ATOM 860 C CA . SER A 1 101 ? -22.327 -1.845 18.452 1.00 90.12 101 SER A CA 1
ATOM 861 C C . SER A 1 101 ? -22.478 -1.363 17.006 1.00 90.12 101 SER A C 1
ATOM 863 O O . SER A 1 101 ? -21.542 -0.817 16.421 1.00 90.12 101 SER A O 1
ATOM 865 N N . PHE A 1 102 ? -23.659 -1.550 16.416 1.00 88.19 102 PHE A N 1
ATOM 866 C CA . PHE A 1 102 ? -23.921 -1.161 15.026 1.00 88.19 102 PHE A CA 1
ATOM 867 C C . PHE A 1 102 ? -23.579 0.313 14.746 1.00 88.19 102 PHE A C 1
ATOM 869 O O . PHE A 1 102 ? -22.843 0.615 13.809 1.00 88.19 102 PHE A O 1
ATOM 876 N N . ILE A 1 103 ? -24.027 1.219 15.618 1.00 91.25 103 ILE A N 1
ATOM 877 C CA . ILE A 1 103 ? -23.735 2.656 15.511 1.00 91.25 103 ILE A CA 1
ATOM 878 C C . ILE A 1 103 ? -22.223 2.899 15.595 1.00 91.25 103 ILE A C 1
ATOM 880 O O . ILE A 1 103 ? -21.662 3.650 14.800 1.00 91.25 103 ILE A O 1
ATOM 884 N N . LEU A 1 104 ? -21.535 2.224 16.520 1.00 90.06 104 LEU A N 1
ATOM 885 C CA . LEU A 1 104 ? -20.095 2.388 16.688 1.00 90.06 104 LEU A CA 1
ATOM 886 C C . LEU A 1 104 ? -19.301 1.843 15.492 1.00 90.06 104 LEU A C 1
ATOM 888 O O . LEU A 1 104 ? -18.292 2.437 15.123 1.00 90.06 104 LEU A O 1
ATOM 892 N N . ARG A 1 105 ? -19.761 0.765 14.842 1.00 89.31 105 ARG A N 1
ATOM 893 C CA . ARG A 1 105 ? -19.168 0.281 13.581 1.00 89.31 105 ARG A CA 1
ATOM 894 C C . ARG A 1 105 ? -19.223 1.347 12.503 1.00 89.31 105 ARG A C 1
ATOM 896 O O . ARG A 1 105 ? -18.212 1.580 11.848 1.00 89.31 105 ARG A O 1
ATOM 903 N N . PHE A 1 106 ? -20.375 1.998 12.348 1.00 90.25 106 PHE A N 1
ATOM 904 C CA . PHE A 1 106 ? -20.539 3.074 11.377 1.00 90.25 106 PHE A CA 1
ATOM 905 C C . PHE A 1 106 ? -19.591 4.244 11.676 1.00 90.25 106 PHE A C 1
ATOM 907 O O . PHE A 1 106 ? -18.857 4.683 10.796 1.00 90.25 106 PHE A O 1
ATOM 914 N N . VAL A 1 107 ? -19.509 4.683 12.935 1.00 90.62 107 VAL A N 1
ATOM 915 C CA . VAL A 1 107 ? -18.590 5.762 13.339 1.00 90.62 107 VAL A CA 1
ATOM 916 C C . VAL A 1 107 ? -17.123 5.386 13.093 1.00 90.62 107 VAL A C 1
ATOM 918 O O . VAL A 1 107 ? -16.369 6.182 12.534 1.00 90.62 107 VAL A O 1
ATOM 921 N N . LEU A 1 108 ? -16.707 4.170 13.463 1.00 88.19 108 LEU A N 1
ATOM 922 C CA . LEU A 1 108 ? -15.347 3.671 13.222 1.00 88.19 108 LEU A CA 1
ATOM 923 C C . LEU A 1 108 ? -15.033 3.566 11.722 1.00 88.19 108 LEU A C 1
ATOM 925 O O . LEU A 1 108 ? -13.909 3.854 11.306 1.00 88.19 108 LEU A O 1
ATOM 929 N N . TYR A 1 109 ? -16.017 3.193 10.904 1.00 84.94 109 TYR A N 1
ATOM 930 C CA . TYR A 1 109 ? -15.894 3.187 9.449 1.00 84.94 109 TYR A CA 1
ATOM 931 C C . TYR A 1 109 ? -15.681 4.602 8.897 1.00 84.94 109 TYR A C 1
ATOM 933 O O . TYR A 1 109 ? -14.722 4.823 8.155 1.00 84.94 109 TYR A O 1
ATOM 941 N N . CYS A 1 110 ? -16.502 5.573 9.311 1.00 86.25 110 CYS A N 1
ATOM 942 C CA . CYS A 1 110 ? -16.346 6.974 8.916 1.00 86.25 110 CYS A CA 1
ATOM 943 C C . CYS A 1 110 ? -14.967 7.520 9.296 1.00 86.25 110 CYS A C 1
ATOM 945 O O . CYS A 1 110 ? -14.305 8.118 8.452 1.00 86.25 110 CYS A O 1
ATOM 947 N N . LYS A 1 111 ? -14.496 7.242 10.518 1.00 81.00 111 LYS A N 1
ATOM 948 C CA . LYS A 1 111 ? -13.153 7.637 10.972 1.00 81.00 111 LYS A CA 1
ATOM 949 C C . LYS A 1 111 ? -12.040 7.049 10.107 1.00 81.00 111 LYS A C 1
ATOM 951 O O . LYS A 1 111 ? -11.125 7.762 9.717 1.00 81.00 111 LYS A O 1
ATOM 956 N N . THR A 1 112 ? -12.161 5.777 9.733 1.00 76.25 112 THR A N 1
ATOM 957 C CA . THR A 1 112 ? -11.181 5.110 8.857 1.00 76.25 112 THR A CA 1
ATOM 958 C C . THR A 1 112 ? -11.160 5.738 7.455 1.00 76.25 112 THR A C 1
ATOM 960 O O . THR A 1 112 ? -10.098 5.932 6.868 1.00 76.25 112 THR A O 1
ATOM 963 N N . LYS A 1 113 ? -12.332 6.092 6.909 1.00 69.00 113 LYS A N 1
ATOM 964 C CA . LYS A 1 113 ? -12.444 6.761 5.603 1.00 69.00 113 LYS A CA 1
ATOM 965 C C . LYS A 1 113 ? -11.925 8.200 5.636 1.00 69.00 113 LYS A C 1
ATOM 967 O O . LYS A 1 113 ? -11.305 8.625 4.669 1.00 69.00 113 LYS A O 1
ATOM 972 N N . GLU A 1 114 ? -12.165 8.936 6.718 1.00 67.50 114 GLU A N 1
ATOM 973 C CA . GLU A 1 114 ? -11.680 10.308 6.909 1.00 67.50 114 GLU A CA 1
ATOM 974 C C . GLU A 1 114 ? -10.146 10.364 6.955 1.00 67.50 114 GLU A C 1
ATOM 976 O O . GLU A 1 114 ? -9.540 11.179 6.263 1.00 67.50 114 GLU A O 1
ATOM 981 N N . GLU A 1 115 ? -9.504 9.436 7.667 1.00 58.75 115 GLU A N 1
ATOM 982 C CA . GLU A 1 115 ? -8.039 9.334 7.704 1.00 58.75 115 GLU A CA 1
ATOM 983 C C . GLU A 1 115 ? -7.443 8.906 6.353 1.00 58.75 115 GLU A C 1
ATOM 985 O O . GLU A 1 115 ? -6.394 9.409 5.953 1.00 58.75 115 GLU A O 1
ATOM 990 N N . GLY A 1 116 ? -8.134 8.042 5.601 1.00 53.97 116 GLY A N 1
ATOM 991 C CA . GLY A 1 116 ? -7.732 7.663 4.241 1.00 53.97 116 GLY A CA 1
ATOM 992 C C . GLY A 1 116 ? -7.841 8.799 3.213 1.00 53.97 116 GLY A C 1
ATOM 993 O O . GLY A 1 116 ? -7.075 8.829 2.250 1.00 53.97 116 GLY A O 1
ATOM 994 N N . ARG A 1 117 ? -8.746 9.767 3.423 1.00 49.56 117 ARG A N 1
ATOM 995 C CA . ARG A 1 117 ? -8.945 10.919 2.520 1.00 49.56 117 ARG A CA 1
ATOM 996 C C . ARG A 1 117 ? -7.826 11.953 2.585 1.00 49.56 117 ARG A C 1
ATOM 998 O O . ARG A 1 117 ? -7.618 12.655 1.605 1.00 49.56 117 ARG A O 1
ATOM 1005 N N . ILE A 1 118 ? -7.073 12.022 3.682 1.00 44.81 118 ILE A N 1
ATOM 1006 C CA . ILE A 1 118 ? -5.917 12.929 3.790 1.00 44.81 118 ILE A CA 1
ATOM 1007 C C . ILE A 1 118 ? -4.725 12.416 2.944 1.00 44.81 118 ILE A C 1
ATOM 1009 O O . ILE A 1 118 ? -3.763 13.150 2.740 1.00 44.81 118 ILE A O 1
ATOM 1013 N N . GLY A 1 119 ? -4.786 11.188 2.397 1.00 44.31 119 GLY A N 1
ATOM 1014 C CA . GLY A 1 119 ? -3.663 10.565 1.685 1.00 44.31 119 GLY A CA 1
ATOM 1015 C C . GLY A 1 119 ? -3.916 9.969 0.295 1.00 44.31 119 GLY A C 1
ATOM 1016 O O . GLY A 1 119 ? -2.931 9.627 -0.354 1.00 44.31 119 GLY A O 1
ATOM 1017 N N . SER A 1 120 ? -5.147 9.786 -0.195 1.00 41.06 120 SER A N 1
ATOM 1018 C CA . SER A 1 120 ? -5.406 9.353 -1.588 1.00 41.06 120 SER A CA 1
ATOM 1019 C C . SER A 1 120 ? -6.891 9.480 -1.948 1.00 41.06 120 SER A C 1
ATOM 1021 O O . SER A 1 120 ? -7.735 8.793 -1.371 1.00 41.06 120 SER A O 1
ATOM 1023 N N . GLU A 1 121 ? -7.206 10.285 -2.961 1.00 38.19 121 GLU A N 1
ATOM 1024 C CA . GLU A 1 121 ? -8.427 10.132 -3.753 1.00 38.19 121 GLU A CA 1
ATOM 1025 C C . GLU A 1 121 ? -8.275 8.890 -4.631 1.00 38.19 121 GLU A C 1
ATOM 1027 O O . GLU A 1 121 ? -7.602 8.930 -5.651 1.00 38.19 121 GLU A O 1
ATOM 1032 N N . SER A 1 122 ? -8.838 7.763 -4.202 1.00 41.28 122 SER A N 1
ATOM 1033 C CA . SER A 1 122 ? -9.304 6.680 -5.078 1.00 41.28 122 SER A CA 1
ATOM 1034 C C . SER A 1 122 ? -10.055 5.672 -4.222 1.00 41.28 122 SER A C 1
ATOM 1036 O O . SER A 1 122 ? -9.518 5.088 -3.278 1.00 41.28 122 SER A O 1
ATOM 1038 N N . GLY A 1 123 ? -11.346 5.537 -4.503 1.00 46.88 123 GLY A N 1
ATOM 1039 C CA . GLY A 1 123 ? -12.217 4.597 -3.826 1.00 46.88 123 GLY A CA 1
ATOM 1040 C C . GLY A 1 123 ? -11.844 3.161 -4.167 1.00 46.88 123 GLY A C 1
ATOM 1041 O O . GLY A 1 123 ? -11.695 2.816 -5.328 1.00 46.88 123 GLY A O 1
ATOM 1042 N N . SER A 1 124 ? -11.729 2.328 -3.141 1.00 43.44 124 SER A N 1
ATOM 1043 C CA . SER A 1 124 ? -12.055 0.900 -3.150 1.00 43.44 124 SER A CA 1
ATOM 1044 C C . SER A 1 124 ? -12.111 0.477 -1.688 1.00 43.44 124 SER A C 1
ATOM 1046 O O . SER A 1 124 ? -11.193 0.745 -0.912 1.00 43.44 124 SER A O 1
ATOM 1048 N N . GLY A 1 125 ? -13.263 -0.017 -1.247 1.00 43.00 125 GLY A N 1
ATOM 1049 C CA . GLY A 1 125 ? -13.416 -0.540 0.103 1.00 43.00 125 GLY A CA 1
ATOM 1050 C C . GLY A 1 125 ? -12.901 -1.967 0.162 1.00 43.00 125 GLY A C 1
ATOM 1051 O O . GLY A 1 125 ? -13.332 -2.770 -0.647 1.00 43.00 125 GLY A O 1
ATOM 1052 N N . ASP A 1 126 ? -12.057 -2.278 1.141 1.00 38.34 126 ASP A N 1
ATOM 1053 C CA . ASP A 1 126 ? -12.138 -3.548 1.859 1.00 38.34 126 ASP A CA 1
ATOM 1054 C C . ASP A 1 126 ? -11.418 -3.441 3.216 1.00 38.34 126 ASP A C 1
ATOM 1056 O O . ASP A 1 126 ? -10.573 -2.572 3.440 1.00 38.34 126 ASP A O 1
ATOM 1060 N N . GLY A 1 127 ? -11.854 -4.261 4.166 1.00 39.16 127 GLY A N 1
ATOM 1061 C CA . GLY A 1 127 ? -11.625 -4.151 5.597 1.00 39.16 127 GLY A CA 1
ATOM 1062 C C . GLY A 1 127 ? -10.166 -4.161 6.050 1.00 39.16 127 GLY A C 1
ATOM 1063 O O . GLY A 1 127 ? -9.260 -4.612 5.371 1.00 39.16 127 GLY A O 1
ATOM 1064 N N . SER A 1 128 ? -9.978 -3.701 7.288 1.00 45.66 128 SER A N 1
ATOM 1065 C CA . SER A 1 128 ? -8.763 -3.517 8.107 1.00 45.66 128 SER A CA 1
ATOM 1066 C C . SER A 1 128 ? -7.619 -4.568 8.056 1.00 45.66 128 SER A C 1
ATOM 1068 O O . SER A 1 128 ? -6.612 -4.367 8.741 1.00 45.66 128 SER A O 1
ATOM 1070 N N . GLY A 1 129 ? -7.720 -5.669 7.308 1.00 45.09 129 GLY A N 1
ATOM 1071 C CA . GLY A 1 129 ? -6.563 -6.468 6.860 1.00 45.09 129 GLY A CA 1
ATOM 1072 C C . GLY A 1 129 ? -5.859 -5.865 5.632 1.00 45.09 129 GLY A C 1
ATOM 1073 O O . GLY A 1 129 ? -4.663 -6.060 5.435 1.00 45.09 129 GLY A O 1
ATOM 1074 N N . SER A 1 130 ? -6.589 -5.041 4.881 1.00 53.38 130 SER A N 1
ATOM 1075 C CA . SER A 1 130 ? -6.191 -4.333 3.671 1.00 53.38 130 SER A CA 1
ATOM 1076 C C . SER A 1 130 ? -5.205 -3.194 3.918 1.00 53.38 130 SER A C 1
ATOM 1078 O O . SER A 1 130 ? -4.599 -2.736 2.965 1.00 53.38 130 SER A O 1
ATOM 1080 N N . GLU A 1 131 ? -4.997 -2.699 5.141 1.00 49.47 131 GLU A N 1
ATOM 1081 C CA . GLU A 1 131 ? -4.050 -1.590 5.364 1.00 49.47 131 GLU A CA 1
ATOM 1082 C C . GLU A 1 131 ? -2.602 -2.032 5.097 1.00 49.47 131 GLU A C 1
ATOM 1084 O O . GLU A 1 131 ? -1.905 -1.390 4.321 1.00 49.47 131 GLU A O 1
ATOM 1089 N N . LEU A 1 132 ? -2.169 -3.173 5.649 1.00 50.12 132 LEU A N 1
ATOM 1090 C CA . LEU A 1 132 ? -0.842 -3.721 5.342 1.00 50.12 132 LEU A CA 1
ATOM 1091 C C . LEU A 1 132 ? -0.759 -4.159 3.880 1.00 50.12 132 LEU A C 1
ATOM 1093 O O . LEU A 1 132 ? 0.188 -3.772 3.213 1.00 50.12 132 LEU A O 1
ATOM 1097 N N . SER A 1 133 ? -1.781 -4.865 3.377 1.00 60.25 133 SER A N 1
ATOM 1098 C CA . SER A 1 133 ? -1.853 -5.292 1.972 1.00 60.25 133 SER A CA 1
ATOM 1099 C C . SER A 1 133 ? -1.835 -4.112 0.996 1.00 60.25 133 SER A C 1
ATOM 1101 O O . SER A 1 133 ? -1.242 -4.214 -0.066 1.00 60.25 133 SER A O 1
ATOM 1103 N N . SER A 1 134 ? -2.457 -2.982 1.343 1.00 71.88 134 SER A N 1
ATOM 1104 C CA . SER A 1 134 ? -2.51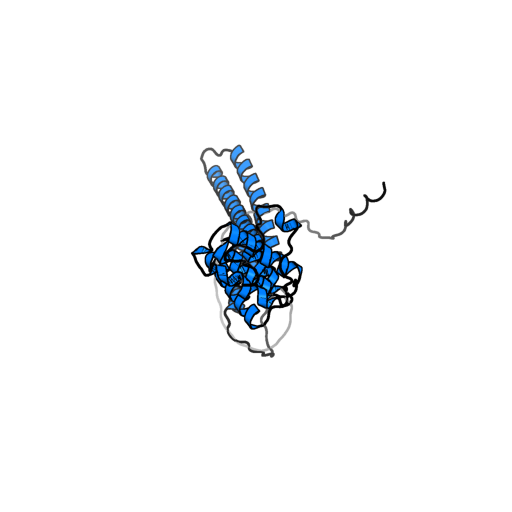0 -1.783 0.496 1.00 71.88 134 SER A CA 1
ATOM 1105 C C . SER A 1 134 ? -1.220 -0.978 0.563 1.00 71.88 134 SER A C 1
ATOM 1107 O O . SER A 1 134 ? -0.810 -0.423 -0.450 1.00 71.88 134 SER A O 1
ATOM 1109 N N . VAL A 1 135 ? -0.548 -0.927 1.718 1.00 77.19 135 VAL A N 1
ATOM 1110 C CA . VAL A 1 135 ? 0.782 -0.313 1.825 1.00 77.19 135 VAL A CA 1
ATOM 1111 C C . VAL A 1 135 ? 1.802 -1.150 1.061 1.00 77.19 135 VAL A C 1
ATOM 1113 O O . VAL A 1 135 ? 2.521 -0.598 0.234 1.00 77.19 135 VAL A O 1
ATOM 1116 N N . THR A 1 136 ? 1.825 -2.472 1.261 1.00 84.81 136 THR A N 1
ATOM 1117 C CA . THR A 1 136 ? 2.710 -3.368 0.504 1.00 84.81 136 THR A CA 1
ATOM 1118 C C . THR A 1 136 ? 2.404 -3.311 -0.985 1.00 84.81 136 THR A C 1
ATOM 1120 O O . THR A 1 136 ? 3.338 -3.216 -1.771 1.00 84.81 136 THR A O 1
ATOM 1123 N N . PHE A 1 137 ? 1.128 -3.271 -1.379 1.00 88.06 137 PHE A N 1
ATOM 1124 C CA . PHE A 1 137 ? 0.713 -3.062 -2.768 1.00 88.06 137 PHE A CA 1
ATOM 1125 C C . PHE A 1 137 ? 1.252 -1.745 -3.334 1.00 88.06 137 PHE A C 1
ATOM 1127 O O . PHE A 1 137 ? 1.878 -1.738 -4.385 1.00 88.06 137 PHE A O 1
ATOM 1134 N N . LYS A 1 138 ? 1.066 -0.618 -2.634 1.00 88.81 138 LYS A N 1
ATOM 1135 C CA . LYS A 1 138 ? 1.551 0.689 -3.105 1.00 88.81 138 LYS A CA 1
ATOM 1136 C C . LYS A 1 138 ? 3.070 0.707 -3.260 1.00 88.81 138 LYS A C 1
ATOM 1138 O O . LYS A 1 138 ? 3.570 1.221 -4.255 1.00 88.81 138 LYS A O 1
ATOM 1143 N N . THR A 1 139 ? 3.799 0.142 -2.298 1.00 91.56 139 THR A N 1
ATOM 1144 C CA . THR A 1 139 ? 5.263 0.067 -2.353 1.00 91.56 139 THR A CA 1
ATOM 1145 C C . THR A 1 139 ? 5.742 -0.832 -3.490 1.00 91.56 139 THR A C 1
ATOM 1147 O O . THR A 1 139 ? 6.600 -0.415 -4.259 1.00 91.56 139 THR A O 1
ATOM 1150 N N . THR A 1 140 ? 5.170 -2.028 -3.637 1.00 92.06 140 THR A N 1
ATOM 1151 C CA . THR A 1 140 ? 5.541 -2.968 -4.711 1.00 92.06 140 THR A CA 1
ATOM 1152 C C . THR A 1 140 ? 5.157 -2.441 -6.092 1.00 92.06 140 THR A C 1
ATOM 1154 O O . THR A 1 140 ? 5.937 -2.587 -7.027 1.00 92.06 140 THR A O 1
ATOM 1157 N N . MET A 1 141 ? 4.022 -1.749 -6.224 1.00 94.25 141 MET A N 1
ATOM 1158 C CA . MET A 1 141 ? 3.624 -1.063 -7.459 1.00 94.25 141 MET A CA 1
ATOM 1159 C C . MET A 1 141 ? 4.600 0.057 -7.828 1.00 94.25 141 MET A C 1
ATOM 1161 O O . MET A 1 141 ? 5.007 0.157 -8.981 1.00 94.25 141 MET A O 1
ATOM 1165 N N . ALA A 1 142 ? 5.013 0.877 -6.857 1.00 95.00 142 ALA A N 1
ATOM 1166 C CA . ALA A 1 142 ? 6.006 1.923 -7.095 1.00 95.00 142 ALA A CA 1
ATOM 1167 C C . ALA A 1 142 ? 7.356 1.333 -7.536 1.00 95.00 142 ALA A C 1
ATOM 1169 O O . ALA A 1 142 ? 7.933 1.809 -8.509 1.00 95.00 142 ALA A O 1
ATOM 1170 N N . GLN A 1 143 ? 7.809 0.259 -6.882 1.00 95.94 143 GLN A N 1
ATOM 1171 C CA . GLN A 1 143 ? 9.027 -0.463 -7.264 1.00 95.94 143 GLN A CA 1
ATOM 1172 C C . GLN A 1 143 ? 8.927 -1.061 -8.672 1.00 95.94 143 GLN A C 1
ATOM 1174 O O . GLN A 1 143 ? 9.876 -0.963 -9.442 1.00 95.94 143 GLN A O 1
ATOM 1179 N N . ALA A 1 144 ? 7.781 -1.645 -9.036 1.00 95.56 144 ALA A N 1
ATOM 1180 C CA . ALA A 1 144 ? 7.566 -2.204 -10.370 1.00 95.56 144 ALA A CA 1
ATOM 1181 C C . ALA A 1 144 ? 7.714 -1.133 -11.464 1.00 95.56 144 ALA A C 1
ATOM 1183 O O . ALA A 1 144 ? 8.429 -1.344 -12.444 1.00 95.56 144 ALA A O 1
ATOM 1184 N N . ILE A 1 145 ? 7.084 0.030 -11.258 1.00 95.25 145 ILE A N 1
ATOM 1185 C CA . ILE A 1 145 ? 7.157 1.173 -12.179 1.00 95.25 145 ILE A CA 1
ATOM 1186 C C . ILE A 1 145 ? 8.587 1.719 -12.253 1.00 95.25 145 ILE A C 1
ATOM 1188 O O . ILE A 1 145 ? 9.083 1.991 -13.342 1.00 95.25 145 ILE A O 1
ATOM 1192 N N . GLU A 1 146 ? 9.263 1.865 -11.112 1.00 96.94 146 GLU A N 1
ATOM 1193 C CA . GLU A 1 146 ? 10.642 2.353 -11.061 1.00 96.94 146 GLU A CA 1
ATOM 1194 C C . GLU A 1 146 ? 11.588 1.437 -11.847 1.00 96.94 146 GLU A C 1
ATOM 1196 O O . GLU A 1 146 ? 12.319 1.911 -12.716 1.00 96.94 146 GLU A O 1
ATOM 1201 N N . HIS A 1 147 ? 11.519 0.125 -11.613 1.00 97.62 147 HIS A N 1
ATOM 1202 C CA . HIS A 1 147 ? 12.316 -0.866 -12.335 1.00 97.62 147 HIS A CA 1
ATOM 1203 C C . HIS A 1 147 ? 12.022 -0.870 -13.846 1.00 97.62 147 HIS A C 1
ATOM 1205 O O . HIS A 1 147 ? 12.951 -0.915 -14.656 1.00 97.62 147 HIS A O 1
ATOM 1211 N N . HIS A 1 148 ? 10.750 -0.750 -14.251 1.00 96.38 148 HIS A N 1
ATOM 1212 C CA . HIS A 1 148 ? 10.378 -0.589 -15.666 1.00 96.38 148 HIS A CA 1
ATOM 1213 C C . HIS A 1 148 ? 11.002 0.675 -16.267 1.00 96.38 148 HIS A C 1
ATOM 1215 O O . HIS A 1 148 ? 11.634 0.612 -17.324 1.00 96.38 148 HIS A O 1
ATOM 1221 N N . GLU A 1 149 ? 10.900 1.820 -15.591 1.00 96.62 149 GLU A N 1
ATOM 1222 C CA . GLU A 1 149 ? 11.506 3.058 -16.077 1.00 96.62 149 GLU A CA 1
ATOM 1223 C C . GLU A 1 149 ? 13.029 2.978 -16.189 1.00 96.62 149 GLU A C 1
ATOM 1225 O O . GLU A 1 149 ? 13.589 3.514 -17.149 1.00 96.62 149 GLU A O 1
ATOM 1230 N N . MET A 1 150 ? 13.702 2.350 -15.222 1.00 97.12 150 MET A N 1
ATOM 1231 C CA . MET A 1 150 ? 15.156 2.184 -15.247 1.00 97.12 150 MET A CA 1
ATOM 1232 C C . MET A 1 150 ? 15.590 1.290 -16.404 1.00 97.12 150 MET A C 1
ATOM 1234 O O . MET A 1 150 ? 16.497 1.670 -17.146 1.00 97.12 150 MET A O 1
ATOM 1238 N N . SER A 1 151 ? 14.888 0.176 -16.631 1.00 96.44 151 SER A N 1
ATOM 1239 C CA . SER A 1 151 ? 15.125 -0.690 -17.789 1.00 96.44 151 SER A CA 1
ATOM 1240 C C . SER A 1 151 ? 14.936 0.075 -19.106 1.00 96.44 151 SER A C 1
ATOM 1242 O O . SER A 1 151 ? 15.824 0.072 -19.958 1.00 96.44 151 SER A O 1
ATOM 1244 N N . ARG A 1 152 ? 13.860 0.865 -19.243 1.00 95.81 152 ARG A N 1
ATOM 1245 C CA . ARG A 1 152 ? 13.614 1.676 -20.450 1.00 95.81 152 ARG A CA 1
ATOM 1246 C C . ARG A 1 152 ? 14.662 2.772 -20.660 1.00 95.81 152 ARG A C 1
ATOM 1248 O O . ARG A 1 152 ? 15.077 3.021 -21.792 1.00 95.81 152 ARG A O 1
ATOM 1255 N N . LYS A 1 153 ? 15.109 3.439 -19.590 1.00 96.81 153 LYS A N 1
ATOM 1256 C CA . LYS A 1 153 ? 16.189 4.443 -19.651 1.00 96.81 153 LYS A CA 1
ATOM 1257 C C . LYS A 1 153 ? 17.512 3.801 -20.073 1.00 96.81 153 LYS A C 1
ATOM 1259 O O . LYS A 1 153 ? 18.194 4.359 -20.929 1.00 96.81 153 LYS A O 1
ATOM 1264 N N . ALA A 1 154 ? 17.844 2.632 -19.525 1.00 96.56 154 ALA A N 1
ATOM 1265 C CA . ALA A 1 154 ? 19.039 1.881 -19.900 1.00 96.56 154 ALA A CA 1
ATOM 1266 C C . ALA A 1 154 ? 18.973 1.390 -21.356 1.00 96.56 154 ALA A C 1
ATOM 1268 O O . ALA A 1 154 ? 19.954 1.524 -22.085 1.00 96.56 154 ALA A O 1
ATOM 1269 N N . LEU A 1 155 ? 17.805 0.923 -21.811 1.00 96.31 155 LEU A N 1
ATOM 1270 C CA . LEU A 1 155 ? 17.562 0.544 -23.204 1.00 96.31 155 LEU A CA 1
ATOM 1271 C C . LEU A 1 155 ? 17.764 1.730 -24.151 1.00 96.31 155 LEU A C 1
ATOM 1273 O O . LEU A 1 155 ? 18.457 1.616 -25.161 1.00 96.31 155 LEU A O 1
ATOM 1277 N N . LYS A 1 156 ? 17.231 2.902 -23.794 1.00 96.00 156 LYS A N 1
ATOM 1278 C CA . LYS A 1 156 ? 17.443 4.128 -24.567 1.00 96.00 156 LYS A CA 1
ATOM 1279 C C . LYS A 1 156 ? 18.924 4.511 -24.631 1.00 96.00 156 LYS A C 1
ATOM 1281 O O . LYS A 1 156 ? 19.431 4.756 -25.720 1.00 96.00 156 LYS A O 1
ATOM 1286 N N . ALA A 1 157 ? 19.618 4.525 -23.492 1.00 95.75 157 ALA A N 1
ATOM 1287 C CA . ALA A 1 157 ? 21.042 4.859 -23.422 1.00 95.75 157 ALA A CA 1
ATOM 1288 C C . ALA A 1 157 ? 21.908 3.884 -24.241 1.00 95.75 157 ALA A C 1
ATOM 1290 O O . ALA A 1 157 ? 22.843 4.299 -24.927 1.00 95.75 157 ALA A O 1
ATOM 1291 N N . PHE A 1 158 ? 21.554 2.596 -24.231 1.00 96.38 158 PHE A N 1
ATOM 1292 C CA . PHE A 1 158 ? 22.186 1.578 -25.064 1.00 96.38 158 PHE A CA 1
ATOM 1293 C C . PHE A 1 158 ? 22.083 1.923 -26.558 1.00 96.38 158 PHE A C 1
ATOM 1295 O O . PHE A 1 158 ? 23.106 1.977 -27.245 1.00 96.38 158 PHE A O 1
ATOM 1302 N N . PHE A 1 159 ? 20.878 2.224 -27.053 1.00 95.25 159 PHE A N 1
ATOM 1303 C CA . PHE A 1 159 ? 20.676 2.595 -28.458 1.00 95.25 159 PHE A CA 1
ATOM 1304 C C . PHE A 1 159 ? 21.297 3.948 -28.823 1.00 95.25 159 PHE A C 1
ATOM 1306 O O . PHE A 1 159 ? 21.861 4.084 -29.911 1.00 95.25 159 PHE A O 1
ATOM 1313 N N . GLU A 1 160 ? 21.257 4.934 -27.924 1.00 95.38 160 GLU A N 1
ATOM 1314 C CA . GLU A 1 160 ? 21.935 6.221 -28.119 1.00 95.38 160 GLU A CA 1
ATOM 1315 C C . GLU A 1 160 ? 23.443 6.016 -28.313 1.00 95.38 160 GLU A C 1
ATOM 1317 O O . GLU A 1 160 ? 24.001 6.521 -29.286 1.00 95.38 160 GLU A O 1
ATOM 1322 N N . ASN A 1 161 ? 24.086 5.199 -27.471 1.00 93.75 161 ASN A N 1
ATOM 1323 C CA . ASN A 1 161 ? 25.507 4.881 -27.611 1.00 93.75 161 ASN A CA 1
ATOM 1324 C C . ASN A 1 161 ? 25.815 4.093 -28.896 1.00 93.75 161 ASN A C 1
ATOM 1326 O O . ASN A 1 161 ? 26.832 4.358 -29.531 1.00 93.75 161 ASN A O 1
ATOM 1330 N N . MET A 1 162 ? 24.942 3.169 -29.320 1.00 92.62 162 MET A N 1
ATOM 1331 C CA . MET A 1 162 ? 25.111 2.453 -30.597 1.00 92.62 162 MET A CA 1
ATOM 1332 C C . MET A 1 162 ? 25.002 3.363 -31.823 1.00 92.62 162 MET A C 1
ATOM 1334 O O . MET A 1 162 ? 25.593 3.068 -32.858 1.00 92.62 162 MET A O 1
ATOM 1338 N N . THR A 1 163 ? 24.261 4.464 -31.709 1.00 94.25 163 THR A N 1
ATOM 1339 C CA . THR A 1 163 ? 24.058 5.422 -32.805 1.00 94.25 163 THR A CA 1
ATOM 1340 C C . THR A 1 163 ? 25.191 6.458 -32.883 1.00 94.25 163 THR A C 1
ATOM 1342 O O . THR A 1 163 ? 25.276 7.223 -33.844 1.00 94.25 163 THR A O 1
ATOM 1345 N N . MET A 1 164 ? 26.093 6.502 -31.895 1.00 92.56 164 MET A N 1
ATOM 1346 C CA . MET A 1 164 ? 27.241 7.410 -31.918 1.00 92.56 164 MET A CA 1
ATOM 1347 C C . MET A 1 164 ? 28.256 7.015 -33.007 1.00 92.56 164 MET A C 1
ATOM 1349 O O . MET A 1 164 ? 28.479 5.827 -33.232 1.00 92.56 164 MET A O 1
ATOM 1353 N N . PRO A 1 165 ? 28.972 7.981 -33.621 1.00 92.69 165 PRO A N 1
ATOM 1354 C CA . PRO A 1 165 ? 30.023 7.691 -34.607 1.00 92.69 165 PRO A CA 1
ATOM 1355 C C . PRO A 1 165 ? 31.143 6.782 -34.075 1.00 92.69 165 PRO A C 1
ATOM 1357 O O . PRO A 1 165 ? 31.789 6.067 -34.837 1.00 92.69 165 PRO A O 1
ATOM 1360 N N . THR A 1 166 ? 31.380 6.822 -32.762 1.00 93.31 166 THR A N 1
ATOM 1361 C CA . THR A 1 166 ? 32.354 5.988 -32.053 1.00 93.31 166 THR A CA 1
ATOM 1362 C C . THR A 1 166 ? 31.689 5.366 -30.819 1.00 93.31 166 THR A C 1
ATOM 1364 O O . THR A 1 166 ? 31.741 5.969 -29.741 1.00 93.31 166 THR A O 1
ATOM 1367 N N . PRO A 1 167 ? 31.034 4.200 -30.950 1.00 92.12 167 PRO A N 1
ATOM 1368 C CA . PRO A 1 167 ? 30.316 3.569 -29.846 1.00 92.12 167 PRO A CA 1
ATOM 1369 C C . PRO A 1 167 ? 31.282 3.030 -28.783 1.00 92.12 167 PRO A C 1
ATOM 1371 O O . PRO A 1 167 ? 32.296 2.398 -29.097 1.00 92.12 167 PRO A O 1
ATOM 1374 N N . VAL A 1 168 ? 30.954 3.238 -27.505 1.00 93.56 168 VAL A N 1
ATOM 1375 C CA . VAL A 1 168 ? 31.758 2.738 -26.379 1.00 93.56 168 VAL A CA 1
ATOM 1376 C C . VAL A 1 168 ? 31.233 1.373 -25.933 1.00 93.56 168 VAL A C 1
ATOM 1378 O O . VAL A 1 168 ? 30.176 1.273 -25.313 1.00 93.56 168 VAL A O 1
ATOM 1381 N N . TYR A 1 169 ? 31.973 0.304 -26.231 1.00 90.94 169 TYR A N 1
ATOM 1382 C CA . TYR A 1 169 ? 31.535 -1.075 -25.962 1.00 90.94 169 TYR A CA 1
ATOM 1383 C C . TYR A 1 169 ? 31.442 -1.441 -24.476 1.00 90.94 169 TYR A C 1
ATOM 1385 O O . TYR A 1 169 ? 30.589 -2.244 -24.103 1.00 90.94 169 TYR A O 1
ATOM 1393 N N . SER A 1 170 ? 32.265 -0.843 -23.611 1.00 91.81 170 SER A N 1
ATOM 1394 C CA . SER A 1 170 ? 32.194 -1.098 -22.165 1.00 91.81 170 SER A CA 1
ATOM 1395 C C . SER A 1 170 ? 30.876 -0.612 -21.558 1.00 91.81 170 SER A C 1
ATOM 1397 O O . SER A 1 170 ? 30.269 -1.332 -20.771 1.00 91.81 170 SER A O 1
ATOM 1399 N N . LEU A 1 171 ? 30.401 0.566 -21.979 1.00 92.12 171 LEU A N 1
ATOM 1400 C CA . LEU A 1 171 ? 29.119 1.124 -21.541 1.00 92.12 171 LEU A CA 1
ATOM 1401 C C . LEU A 1 171 ? 27.936 0.315 -22.081 1.00 92.12 171 LEU A C 1
ATOM 1403 O O . LEU A 1 171 ? 26.941 0.145 -21.388 1.00 92.12 171 LEU A O 1
ATOM 1407 N N . MET A 1 172 ? 28.053 -0.263 -23.282 1.00 92.44 172 MET A N 1
ATOM 1408 C CA . MET A 1 172 ? 27.014 -1.154 -23.816 1.00 92.44 172 MET A CA 1
ATOM 1409 C C . MET A 1 172 ? 26.800 -2.386 -22.945 1.00 92.44 172 MET A C 1
ATOM 1411 O O . MET A 1 172 ? 25.658 -2.734 -22.658 1.00 92.44 172 MET A O 1
ATOM 1415 N N . ALA A 1 173 ? 27.881 -3.029 -22.500 1.00 93.19 173 ALA A N 1
ATOM 1416 C CA . ALA A 1 173 ? 27.781 -4.182 -21.611 1.00 93.19 173 ALA A CA 1
ATOM 1417 C C . ALA A 1 173 ? 27.141 -3.810 -20.261 1.00 93.19 173 ALA A C 1
ATOM 1419 O O . ALA A 1 173 ? 26.330 -4.568 -19.732 1.00 93.19 173 ALA A O 1
ATOM 1420 N N . GLU A 1 174 ? 27.463 -2.631 -19.723 1.00 94.56 174 GLU A N 1
ATOM 1421 C CA . GLU A 1 174 ? 26.856 -2.109 -18.494 1.00 94.56 174 GLU A CA 1
ATOM 1422 C C . GLU A 1 174 ? 25.355 -1.823 -18.661 1.00 94.56 174 GLU A C 1
ATOM 1424 O O . GLU A 1 174 ? 24.548 -2.241 -17.826 1.00 94.56 174 GLU A O 1
ATOM 1429 N N . HIS A 1 175 ? 24.958 -1.186 -19.767 1.00 95.12 175 HIS A N 1
ATOM 1430 C CA . HIS A 1 175 ? 23.549 -0.947 -20.076 1.00 95.12 175 HIS A CA 1
ATOM 1431 C C . HIS A 1 175 ? 22.775 -2.255 -20.268 1.00 95.12 175 HIS A C 1
ATOM 1433 O O . HIS A 1 175 ? 21.703 -2.393 -19.690 1.00 95.12 175 HIS A O 1
ATOM 1439 N N . LEU A 1 176 ? 23.326 -3.238 -20.989 1.00 95.00 176 LEU A N 1
ATOM 1440 C CA . LEU A 1 176 ? 22.696 -4.554 -21.157 1.00 95.00 176 LEU A CA 1
ATOM 1441 C C . LEU A 1 176 ? 22.484 -5.273 -19.822 1.00 95.00 176 LEU A C 1
ATOM 1443 O O . LEU A 1 176 ? 21.397 -5.787 -19.577 1.00 95.00 176 LEU A O 1
ATOM 1447 N N . ASN A 1 177 ? 23.484 -5.266 -18.937 1.00 96.06 177 ASN A N 1
ATOM 1448 C CA . ASN A 1 177 ? 23.333 -5.845 -17.600 1.00 96.06 177 ASN A CA 1
ATOM 1449 C C . ASN A 1 177 ? 22.232 -5.138 -16.799 1.00 96.06 177 ASN A C 1
ATOM 1451 O O . ASN A 1 177 ? 21.433 -5.799 -16.140 1.00 96.06 177 ASN A O 1
ATOM 1455 N N . THR A 1 178 ? 22.169 -3.807 -16.893 1.00 96.56 178 THR A N 1
ATOM 1456 C CA . THR A 1 178 ? 21.146 -3.004 -16.211 1.00 96.56 178 THR A CA 1
ATOM 1457 C C . THR A 1 178 ? 19.746 -3.313 -16.741 1.00 96.56 178 THR A C 1
ATOM 1459 O O . THR A 1 178 ? 18.829 -3.477 -15.945 1.00 96.56 178 THR A O 1
ATOM 1462 N N . ILE A 1 179 ? 19.577 -3.442 -18.063 1.00 96.69 179 ILE A N 1
ATOM 1463 C CA . ILE A 1 179 ? 18.296 -3.810 -18.688 1.00 96.69 179 ILE A CA 1
ATOM 1464 C C . ILE A 1 179 ? 17.820 -5.153 -18.123 1.00 96.69 179 ILE A C 1
ATOM 1466 O O . ILE A 1 179 ? 16.750 -5.184 -17.518 1.00 96.69 179 ILE A O 1
ATOM 1470 N N . VAL A 1 180 ? 18.670 -6.189 -18.203 1.00 96.00 180 VAL A N 1
ATOM 1471 C CA . VAL A 1 180 ? 18.379 -7.558 -17.728 1.00 96.00 180 VAL A CA 1
ATOM 1472 C C . VAL A 1 180 ? 18.019 -7.595 -16.245 1.00 96.00 180 VAL A C 1
ATOM 1474 O O . VAL A 1 180 ? 17.073 -8.260 -15.814 1.00 96.00 180 VAL A O 1
ATOM 1477 N N . GLU A 1 181 ? 18.781 -6.885 -15.420 1.00 96.75 181 GLU A N 1
ATOM 1478 C CA . GLU A 1 181 ? 18.553 -6.894 -13.982 1.00 96.75 181 GLU A CA 1
ATOM 1479 C C . GLU A 1 181 ? 17.255 -6.167 -13.604 1.00 96.75 181 GLU A C 1
ATOM 1481 O O . GLU A 1 181 ? 16.433 -6.707 -12.853 1.00 96.75 181 GLU A O 1
ATOM 1486 N N . GLU A 1 182 ? 17.057 -4.958 -14.126 1.00 97.25 182 GLU A N 1
ATOM 1487 C CA . GLU A 1 182 ? 15.916 -4.114 -13.783 1.00 97.25 182 GLU A CA 1
ATOM 1488 C C . GLU A 1 182 ? 14.616 -4.670 -14.369 1.00 97.25 182 GLU A C 1
ATOM 1490 O O . GLU A 1 182 ? 13.604 -4.720 -13.669 1.00 97.25 182 GLU A O 1
ATOM 1495 N N . GLU A 1 183 ? 14.632 -5.208 -15.592 1.00 95.00 183 GLU A N 1
ATOM 1496 C CA . GLU A 1 183 ? 13.437 -5.834 -16.156 1.00 95.00 183 GLU A CA 1
ATOM 1497 C C . GLU A 1 183 ? 13.045 -7.105 -15.387 1.00 95.00 183 GLU A C 1
ATOM 1499 O O . GLU A 1 183 ? 11.855 -7.343 -15.155 1.00 95.00 183 GLU A O 1
ATOM 1504 N N . SER A 1 184 ? 14.021 -7.913 -14.946 1.00 96.12 184 SER A N 1
ATOM 1505 C CA . SER A 1 184 ? 13.750 -9.110 -14.143 1.00 96.12 184 SER A CA 1
ATOM 1506 C C . SER A 1 184 ? 13.107 -8.759 -12.801 1.00 96.12 184 SER A C 1
ATOM 1508 O O . SER A 1 184 ? 12.202 -9.465 -12.342 1.00 96.12 184 SER A O 1
ATOM 1510 N N . LYS A 1 185 ? 13.562 -7.677 -12.154 1.00 96.44 185 LYS A N 1
ATOM 1511 C CA . LYS A 1 185 ? 12.962 -7.171 -10.910 1.00 96.44 185 LYS A CA 1
ATOM 1512 C C . LYS A 1 185 ? 11.552 -6.637 -11.161 1.00 96.44 185 LYS A C 1
ATOM 1514 O O . LYS A 1 185 ? 10.627 -7.060 -10.471 1.00 96.44 185 LYS A O 1
ATOM 1519 N N . GLY A 1 186 ? 11.378 -5.791 -12.179 1.00 96.00 186 GLY A N 1
ATOM 1520 C CA . GLY A 1 186 ? 10.081 -5.224 -12.553 1.00 96.00 186 GLY A CA 1
ATOM 1521 C C . GLY A 1 186 ? 9.039 -6.302 -12.858 1.00 96.00 186 GLY A C 1
ATOM 1522 O O . GLY A 1 186 ? 7.947 -6.279 -12.290 1.00 96.00 186 GLY A O 1
ATOM 1523 N N . ARG A 1 187 ? 9.400 -7.312 -13.664 1.00 95.12 187 ARG A N 1
ATOM 1524 C CA . ARG A 1 187 ? 8.529 -8.458 -13.971 1.00 95.12 187 ARG A CA 1
ATOM 1525 C C . ARG A 1 187 ? 8.089 -9.196 -12.707 1.00 95.12 187 ARG A C 1
ATOM 1527 O O . ARG A 1 187 ? 6.897 -9.414 -12.530 1.00 95.12 187 ARG A O 1
ATOM 1534 N N . LYS A 1 188 ? 9.018 -9.532 -11.805 1.00 96.38 188 LYS A N 1
ATOM 1535 C CA . LYS A 1 188 ? 8.684 -10.214 -10.539 1.00 96.38 188 LYS A CA 1
ATOM 1536 C C . LYS A 1 188 ? 7.707 -9.403 -9.692 1.00 96.38 188 LYS A C 1
ATOM 1538 O O . LYS A 1 188 ? 6.791 -9.980 -9.113 1.00 96.38 188 LYS A O 1
ATOM 1543 N N . CYS A 1 189 ? 7.886 -8.083 -9.620 1.00 95.88 189 CYS A N 1
ATOM 1544 C CA . CYS A 1 189 ? 6.960 -7.213 -8.901 1.00 95.88 189 CYS A CA 1
ATOM 1545 C C . CYS A 1 189 ? 5.560 -7.238 -9.533 1.00 95.88 189 CYS A C 1
ATOM 1547 O O . CYS A 1 189 ? 4.580 -7.392 -8.809 1.00 95.88 189 CYS A O 1
ATOM 1549 N N . TYR A 1 190 ? 5.448 -7.144 -10.862 1.00 96.06 190 TYR A N 1
ATOM 1550 C CA . TYR A 1 190 ? 4.153 -7.237 -11.544 1.00 96.06 190 TYR A CA 1
ATOM 1551 C C . TYR A 1 190 ? 3.489 -8.612 -11.386 1.00 96.06 190 TYR A C 1
ATOM 1553 O O . TYR A 1 190 ? 2.289 -8.676 -11.132 1.00 96.06 190 TYR A O 1
ATOM 1561 N N . GLU A 1 191 ? 4.246 -9.707 -11.468 1.00 93.94 191 GLU A N 1
ATOM 1562 C CA . GLU A 1 191 ? 3.731 -11.066 -11.247 1.00 93.94 191 GLU A CA 1
ATOM 1563 C C . GLU A 1 191 ? 3.202 -11.262 -9.817 1.00 93.94 191 GLU A C 1
ATOM 1565 O O . GLU A 1 191 ? 2.128 -11.841 -9.627 1.00 93.94 191 GLU A O 1
ATOM 1570 N N . ASP A 1 192 ? 3.909 -10.748 -8.806 1.00 92.88 192 ASP A N 1
ATOM 1571 C CA . ASP A 1 192 ? 3.454 -10.777 -7.410 1.00 92.88 192 ASP A CA 1
ATOM 1572 C C . ASP A 1 192 ? 2.193 -9.916 -7.218 1.00 92.88 192 ASP A C 1
ATOM 1574 O O . ASP A 1 192 ? 1.209 -10.347 -6.611 1.00 92.88 192 ASP A O 1
ATOM 1578 N N . LEU A 1 193 ? 2.159 -8.722 -7.817 1.00 92.12 193 LEU A N 1
ATOM 1579 C CA . LEU A 1 193 ? 0.982 -7.851 -7.804 1.00 92.12 193 LEU A CA 1
ATOM 1580 C C . LEU A 1 193 ? -0.237 -8.517 -8.454 1.00 92.12 193 LEU A C 1
ATOM 1582 O O . LEU A 1 193 ? -1.327 -8.441 -7.892 1.00 92.12 193 LEU A O 1
ATOM 1586 N N . LEU A 1 194 ? -0.070 -9.198 -9.590 1.00 91.38 194 LEU A N 1
ATOM 1587 C CA . LEU A 1 194 ? -1.154 -9.912 -10.276 1.00 91.38 194 LEU A CA 1
ATOM 1588 C C . LEU A 1 194 ? -1.594 -11.176 -9.532 1.00 91.38 194 LEU A C 1
ATOM 1590 O O . LEU A 1 194 ? -2.774 -11.519 -9.564 1.00 91.38 194 LEU A O 1
ATOM 1594 N N . SER A 1 195 ? -0.675 -11.842 -8.831 1.00 90.12 195 SER A N 1
ATOM 1595 C CA . SER A 1 195 ? -0.996 -13.000 -7.989 1.00 90.12 195 SER A CA 1
ATOM 1596 C C . SER A 1 195 ? -1.871 -12.605 -6.797 1.00 90.12 195 SER A C 1
ATOM 1598 O O . SER A 1 195 ? -2.804 -13.327 -6.448 1.00 90.12 195 SER A O 1
ATOM 1600 N N . ASN A 1 196 ? -1.597 -11.444 -6.191 1.00 86.06 196 ASN A N 1
ATOM 1601 C CA . ASN A 1 196 ? -2.348 -10.934 -5.041 1.00 86.06 196 ASN A CA 1
ATOM 1602 C C . ASN A 1 196 ? -3.603 -10.132 -5.444 1.00 86.06 196 ASN A C 1
ATOM 1604 O O . ASN A 1 196 ? -4.595 -10.129 -4.715 1.00 86.06 196 ASN A O 1
ATOM 1608 N N . HIS A 1 197 ? -3.579 -9.457 -6.598 1.00 86.81 197 HIS A N 1
ATOM 1609 C CA . HIS A 1 197 ? -4.641 -8.568 -7.082 1.00 86.81 197 HIS A CA 1
ATOM 1610 C C . HIS A 1 197 ? -4.945 -8.796 -8.578 1.00 86.81 197 HIS A C 1
ATOM 1612 O O . HIS A 1 197 ? -4.696 -7.918 -9.409 1.00 86.81 197 HIS A O 1
ATOM 1618 N N . PRO A 1 198 ? -5.546 -9.944 -8.945 1.00 86.50 198 PRO A N 1
ATOM 1619 C CA . PRO A 1 198 ? -5.720 -10.354 -10.344 1.00 86.50 198 PRO A CA 1
ATOM 1620 C C . PRO A 1 198 ? -6.703 -9.496 -11.156 1.00 86.50 198 PRO A C 1
ATOM 1622 O O . PRO A 1 198 ? -6.751 -9.627 -12.377 1.00 86.50 198 PRO A O 1
ATOM 1625 N N . GLN A 1 199 ? -7.514 -8.660 -10.505 1.00 85.75 199 GLN A N 1
ATOM 1626 C CA . GLN A 1 199 ? -8.494 -7.782 -11.159 1.00 85.75 199 GLN A CA 1
ATOM 1627 C C . GLN A 1 199 ? -8.046 -6.313 -11.218 1.00 85.75 199 GLN A C 1
ATOM 1629 O O . GLN A 1 199 ? -8.824 -5.441 -11.590 1.00 85.75 199 GLN A O 1
ATOM 1634 N N . ASN A 1 200 ? -6.810 -5.993 -10.821 1.00 89.25 200 ASN A N 1
ATOM 1635 C CA . ASN A 1 200 ? -6.351 -4.610 -10.852 1.00 89.25 200 ASN A CA 1
ATOM 1636 C C . ASN A 1 200 ? -5.955 -4.190 -12.279 1.00 89.25 200 ASN A C 1
ATOM 1638 O O . ASN A 1 200 ? -4.909 -4.595 -12.790 1.00 89.25 200 ASN A O 1
ATOM 1642 N N . THR A 1 201 ? -6.772 -3.336 -12.896 1.00 90.56 201 THR A N 1
ATOM 1643 C CA . THR A 1 201 ? -6.609 -2.883 -14.289 1.00 90.56 201 THR A CA 1
ATOM 1644 C C . THR A 1 201 ? -5.340 -2.057 -14.484 1.00 90.56 201 THR A C 1
ATOM 1646 O O . THR A 1 201 ? -4.666 -2.174 -15.506 1.00 90.56 201 THR A O 1
ATOM 1649 N N . SER A 1 202 ? -4.935 -1.289 -13.469 1.00 92.19 202 SER A N 1
ATOM 1650 C CA . SER A 1 202 ? -3.686 -0.525 -13.497 1.00 92.19 202 SER A CA 1
ATOM 1651 C C . SER A 1 202 ? -2.462 -1.440 -13.538 1.00 92.19 202 SER A C 1
ATOM 1653 O O . SER A 1 202 ? -1.546 -1.200 -14.324 1.00 92.19 202 SER A O 1
ATOM 1655 N N . VAL A 1 203 ? -2.439 -2.517 -12.746 1.00 93.50 203 VAL A N 1
ATOM 1656 C CA . VAL A 1 203 ? -1.328 -3.487 -12.765 1.00 93.50 203 VAL A CA 1
ATOM 1657 C C . VAL A 1 203 ? -1.252 -4.185 -14.124 1.00 93.50 203 VAL A C 1
ATOM 1659 O O . VAL A 1 203 ? -0.168 -4.249 -14.697 1.00 93.50 203 VAL A O 1
ATOM 1662 N N . LEU A 1 204 ? -2.390 -4.635 -14.666 1.00 94.12 204 LEU A N 1
ATOM 1663 C CA . LEU A 1 204 ? -2.467 -5.272 -15.987 1.00 94.12 204 LEU A CA 1
ATOM 1664 C C . LEU A 1 204 ? -1.906 -4.365 -17.091 1.00 94.12 204 LEU A C 1
ATOM 1666 O O . LEU A 1 204 ? -1.018 -4.778 -17.833 1.00 94.12 204 LEU A O 1
ATOM 1670 N N . ARG A 1 205 ? -2.349 -3.102 -17.146 1.00 95.44 205 ARG A N 1
ATOM 1671 C CA . ARG A 1 205 ? -1.889 -2.136 -18.156 1.00 95.44 205 ARG A CA 1
ATOM 1672 C C . ARG A 1 205 ? -0.414 -1.781 -18.021 1.00 95.44 205 ARG A C 1
ATOM 1674 O O . ARG A 1 205 ? 0.277 -1.651 -19.026 1.00 95.44 205 ARG A O 1
ATOM 1681 N N . ASN A 1 206 ? 0.083 -1.592 -16.799 1.00 94.81 206 ASN A N 1
ATOM 1682 C CA . ASN A 1 206 ? 1.502 -1.293 -16.599 1.00 94.81 206 ASN A CA 1
ATOM 1683 C C . ASN A 1 206 ? 2.386 -2.500 -16.940 1.00 94.81 206 ASN A C 1
ATOM 1685 O O . ASN A 1 206 ? 3.438 -2.322 -17.547 1.00 94.81 206 ASN A O 1
ATOM 1689 N N . TYR A 1 207 ? 1.936 -3.719 -16.632 1.00 96.62 207 TYR A N 1
ATOM 1690 C CA . TYR A 1 207 ? 2.667 -4.920 -17.018 1.00 96.62 207 TYR A CA 1
ATOM 1691 C C . TYR A 1 207 ? 2.682 -5.122 -18.540 1.00 96.62 207 TYR A C 1
ATOM 1693 O O . TYR A 1 207 ? 3.745 -5.378 -19.099 1.00 96.62 207 TYR A O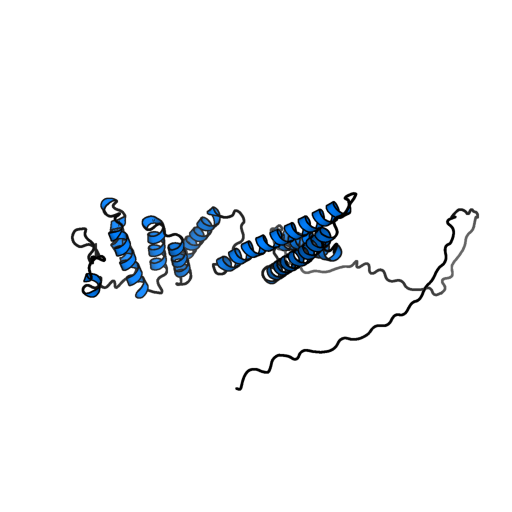 1
ATOM 1701 N N . ALA A 1 208 ? 1.552 -4.904 -19.221 1.00 96.56 208 ALA A N 1
ATOM 1702 C CA . ALA A 1 208 ? 1.483 -4.920 -20.684 1.00 96.56 208 ALA A CA 1
ATOM 1703 C C . ALA A 1 208 ? 2.481 -3.934 -21.315 1.00 96.56 208 ALA A C 1
ATOM 1705 O O . ALA A 1 208 ? 3.235 -4.304 -22.209 1.00 96.56 208 ALA A O 1
ATOM 1706 N N . LYS A 1 209 ? 2.582 -2.706 -20.785 1.00 95.88 209 LYS A N 1
ATOM 1707 C CA . LYS A 1 209 ? 3.573 -1.721 -21.254 1.00 95.88 209 LYS A CA 1
ATOM 1708 C C . LYS A 1 209 ? 5.015 -2.198 -21.093 1.00 95.88 209 LYS A C 1
ATOM 1710 O O . LYS A 1 209 ? 5.814 -1.973 -21.991 1.00 95.88 209 LYS A O 1
ATOM 1715 N N . LEU A 1 210 ? 5.361 -2.849 -19.980 1.00 95.06 210 LEU A N 1
ATOM 1716 C CA . LEU A 1 210 ? 6.697 -3.433 -19.804 1.00 95.06 210 LEU A CA 1
ATOM 1717 C C . LEU A 1 210 ? 6.978 -4.514 -20.862 1.00 95.06 210 LEU A C 1
ATOM 1719 O O . LEU A 1 210 ? 8.085 -4.570 -21.399 1.00 95.06 210 LEU A O 1
ATOM 1723 N N . LEU A 1 211 ? 5.990 -5.368 -21.150 1.00 95.88 211 LEU A N 1
ATOM 1724 C CA . LEU A 1 211 ? 6.103 -6.417 -22.166 1.00 95.88 211 LEU A CA 1
ATOM 1725 C C . LEU A 1 211 ? 6.322 -5.835 -23.567 1.00 95.88 211 LEU A C 1
ATOM 1727 O O . LEU A 1 211 ? 7.215 -6.301 -24.270 1.00 95.88 211 LEU A O 1
ATOM 1731 N N . MET A 1 212 ? 5.601 -4.775 -23.931 1.00 95.44 212 MET A N 1
ATOM 1732 C CA . MET A 1 212 ? 5.800 -4.087 -25.211 1.00 95.44 212 MET A CA 1
ATOM 1733 C C . MET A 1 212 ? 7.150 -3.358 -25.271 1.00 95.44 212 MET A C 1
ATOM 1735 O O . MET A 1 212 ? 7.901 -3.541 -26.224 1.00 95.44 212 MET A O 1
ATOM 1739 N N . ASP A 1 213 ? 7.484 -2.566 -24.244 1.00 94.38 213 ASP A N 1
ATOM 1740 C CA . ASP A 1 213 ? 8.659 -1.682 -24.247 1.00 94.38 213 ASP A CA 1
ATOM 1741 C C . ASP A 1 213 ? 9.994 -2.450 -24.259 1.00 94.38 213 ASP A C 1
ATOM 1743 O O . ASP A 1 213 ? 10.960 -1.980 -24.860 1.00 94.38 213 ASP A O 1
ATOM 1747 N N . ILE A 1 214 ? 10.080 -3.583 -23.545 1.00 94.75 214 ILE A N 1
ATOM 1748 C CA . ILE A 1 214 ? 11.350 -4.302 -23.319 1.00 94.75 214 ILE A CA 1
ATOM 1749 C C . ILE A 1 214 ? 11.393 -5.656 -24.031 1.00 94.75 214 ILE A C 1
ATOM 1751 O O . ILE A 1 214 ? 12.429 -6.020 -24.583 1.00 94.75 214 ILE A O 1
ATOM 1755 N N . TYR A 1 215 ? 10.295 -6.415 -24.007 1.00 92.19 215 TYR A N 1
ATOM 1756 C CA . TYR A 1 215 ? 10.267 -7.786 -24.531 1.00 92.19 215 TYR A CA 1
ATOM 1757 C C . TYR A 1 215 ? 9.734 -7.888 -25.956 1.00 92.19 215 TYR A C 1
ATOM 1759 O O . TYR A 1 215 ? 9.926 -8.928 -26.581 1.00 92.19 215 TYR A O 1
ATOM 1767 N N . GLN A 1 216 ? 9.076 -6.834 -26.448 1.00 93.88 216 GLN A N 1
ATOM 1768 C CA . GLN A 1 216 ? 8.363 -6.841 -27.722 1.00 93.88 216 GLN A CA 1
ATOM 1769 C C . GLN A 1 216 ? 7.346 -8.000 -27.820 1.00 93.88 216 GLN A C 1
ATOM 1771 O O . GLN A 1 216 ? 7.136 -8.586 -28.877 1.00 93.88 216 GLN A O 1
ATOM 1776 N N . ASP A 1 217 ? 6.734 -8.352 -26.686 1.00 95.50 217 ASP A N 1
ATOM 1777 C CA . ASP A 1 217 ? 5.725 -9.410 -26.573 1.00 95.50 217 ASP A CA 1
ATOM 1778 C C . ASP A 1 217 ? 4.329 -8.781 -26.687 1.00 95.50 217 ASP A C 1
ATOM 1780 O O . ASP A 1 217 ? 3.670 -8.495 -25.683 1.00 95.50 217 ASP A O 1
ATOM 1784 N N . GLU A 1 218 ? 3.940 -8.471 -27.928 1.00 94.75 218 GLU A N 1
ATOM 1785 C CA . GLU A 1 218 ? 2.675 -7.797 -28.255 1.00 94.75 218 GLU A CA 1
ATOM 1786 C C . GLU A 1 218 ? 1.468 -8.695 -27.961 1.00 94.75 218 GLU A C 1
ATOM 1788 O O . GLU A 1 218 ? 0.537 -8.249 -27.297 1.00 94.75 218 GLU A O 1
ATOM 1793 N N . ASP A 1 219 ? 1.532 -9.981 -28.320 1.00 95.94 219 ASP A N 1
ATOM 1794 C CA . ASP A 1 219 ? 0.440 -10.937 -28.099 1.00 95.94 219 ASP A CA 1
ATOM 1795 C C . ASP A 1 219 ? 0.051 -11.025 -26.613 1.00 95.94 219 ASP A C 1
ATOM 1797 O O . ASP A 1 219 ? -1.126 -10.962 -26.243 1.00 95.94 219 ASP A O 1
ATOM 1801 N N . THR A 1 220 ? 1.045 -11.148 -25.723 1.00 94.25 220 THR A N 1
ATOM 1802 C CA . THR A 1 220 ? 0.781 -11.218 -24.280 1.00 94.25 220 THR A CA 1
ATOM 1803 C C . THR A 1 220 ? 0.336 -9.875 -23.718 1.00 94.25 220 THR A C 1
ATOM 1805 O O . THR A 1 220 ? -0.523 -9.837 -22.831 1.00 94.25 220 THR A O 1
ATOM 1808 N N . ALA A 1 221 ? 0.893 -8.769 -24.215 1.00 96.44 221 ALA A N 1
ATOM 1809 C CA . ALA A 1 221 ? 0.474 -7.436 -23.811 1.00 96.44 221 ALA A CA 1
ATOM 1810 C C . ALA A 1 221 ? -0.995 -7.174 -24.175 1.00 96.44 221 ALA A C 1
ATOM 1812 O O . ALA A 1 221 ? -1.759 -6.749 -23.307 1.00 96.44 221 ALA A O 1
ATOM 1813 N N . ASP A 1 222 ? -1.410 -7.510 -25.393 1.00 96.12 222 ASP A N 1
ATOM 1814 C CA . ASP A 1 222 ? -2.778 -7.326 -25.874 1.00 96.12 222 ASP A CA 1
ATOM 1815 C C . ASP A 1 222 ? -3.773 -8.158 -25.063 1.00 96.12 222 ASP A C 1
ATOM 1817 O O . ASP A 1 222 ? -4.777 -7.624 -24.591 1.00 96.12 222 ASP A O 1
ATOM 1821 N N . MET A 1 223 ? -3.452 -9.423 -24.758 1.00 96.00 223 MET A N 1
ATOM 1822 C CA . MET A 1 223 ? -4.275 -10.242 -23.855 1.00 96.00 223 MET A CA 1
ATOM 1823 C C . MET A 1 223 ? -4.488 -9.581 -22.480 1.00 96.00 223 MET A C 1
ATOM 1825 O O . MET A 1 223 ? -5.581 -9.653 -21.908 1.00 96.00 223 MET A O 1
ATOM 1829 N N . LEU A 1 224 ? -3.455 -8.942 -21.919 1.00 95.44 224 LEU A N 1
ATOM 1830 C CA . LEU A 1 224 ? -3.553 -8.238 -20.635 1.00 95.44 224 LEU A CA 1
ATOM 1831 C C . LEU A 1 224 ? -4.368 -6.943 -20.741 1.00 95.44 224 LEU A C 1
ATOM 1833 O O . LEU A 1 224 ? -5.089 -6.615 -19.795 1.00 95.44 224 LEU A O 1
ATOM 1837 N N . LEU A 1 225 ? -4.262 -6.222 -21.860 1.00 96.19 225 LEU A N 1
ATOM 1838 C CA . LEU A 1 225 ? -5.028 -5.004 -22.127 1.00 96.19 225 LEU A CA 1
ATOM 1839 C C . LEU A 1 225 ? -6.514 -5.315 -22.318 1.00 96.19 225 LEU A C 1
ATOM 1841 O O . LEU A 1 225 ? -7.327 -4.757 -21.587 1.00 96.19 225 LEU A O 1
ATOM 1845 N N . THR A 1 226 ? -6.866 -6.282 -23.171 1.00 95.94 226 THR A N 1
ATOM 1846 C CA . THR A 1 226 ? -8.258 -6.729 -23.359 1.00 95.94 226 THR A CA 1
ATOM 1847 C C . THR A 1 226 ? -8.875 -7.195 -22.043 1.00 95.94 226 THR A C 1
ATOM 1849 O O . THR A 1 226 ? -10.009 -6.854 -21.713 1.00 95.94 226 THR A O 1
ATOM 1852 N N . ARG A 1 227 ? -8.109 -7.931 -21.228 1.00 93.62 227 ARG A N 1
ATOM 1853 C CA . ARG A 1 227 ? -8.554 -8.315 -19.885 1.00 93.62 227 ARG A CA 1
ATOM 1854 C C . ARG A 1 227 ? -8.811 -7.102 -18.989 1.00 93.62 227 ARG A C 1
ATOM 1856 O O . ARG A 1 227 ? -9.760 -7.130 -18.210 1.00 93.62 227 ARG A O 1
ATOM 1863 N N . ALA A 1 228 ? -7.955 -6.082 -19.036 1.00 93.56 228 ALA A N 1
ATOM 1864 C CA . ALA A 1 228 ? -8.153 -4.864 -18.258 1.00 93.56 228 ALA A CA 1
ATOM 1865 C C . ALA A 1 228 ? -9.419 -4.119 -18.702 1.00 93.56 228 ALA A C 1
ATOM 1867 O O . ALA A 1 228 ? -10.162 -3.658 -17.841 1.00 93.56 228 ALA A O 1
ATOM 1868 N N . ASP A 1 229 ? -9.682 -4.059 -20.006 1.00 92.44 229 ASP A N 1
ATOM 1869 C CA . ASP A 1 229 ? -10.856 -3.387 -20.564 1.00 92.44 229 ASP A CA 1
ATOM 1870 C C . ASP A 1 229 ? -12.156 -4.095 -20.155 1.00 92.44 229 ASP A C 1
ATOM 1872 O O . ASP A 1 229 ? -13.050 -3.446 -19.614 1.00 92.44 229 ASP A O 1
ATOM 1876 N N . HIS A 1 230 ? -12.219 -5.429 -20.251 1.00 92.81 230 HIS A N 1
ATOM 1877 C CA . HIS A 1 230 ? -13.376 -6.201 -19.773 1.00 92.81 230 HIS A CA 1
ATOM 1878 C C . HIS A 1 230 ? -13.688 -5.975 -18.287 1.00 92.81 230 HIS A C 1
ATOM 1880 O O . HIS A 1 230 ? -14.847 -5.857 -17.900 1.00 92.81 230 HIS A O 1
ATOM 1886 N N . ILE A 1 231 ? -12.662 -5.867 -17.435 1.00 89.75 231 ILE A N 1
ATOM 1887 C CA . ILE A 1 231 ? -12.868 -5.590 -16.006 1.00 89.75 231 ILE A CA 1
ATOM 1888 C C . ILE A 1 231 ? -13.484 -4.196 -15.792 1.00 89.75 231 ILE A C 1
ATOM 1890 O O . ILE A 1 231 ? -14.260 -4.008 -14.855 1.00 89.75 231 ILE A O 1
ATOM 1894 N N . GLU A 1 232 ? -13.139 -3.208 -16.617 1.00 88.06 232 GLU A N 1
ATOM 1895 C CA . GLU A 1 232 ? -13.694 -1.852 -16.512 1.00 88.06 232 GLU A CA 1
ATOM 1896 C C . GLU A 1 232 ? -15.119 -1.769 -17.066 1.00 88.06 232 GLU A C 1
ATOM 1898 O O . GLU A 1 232 ? -15.961 -1.086 -16.479 1.00 88.06 232 GLU A O 1
ATOM 1903 N N . GLU A 1 233 ? -15.421 -2.509 -18.132 1.00 89.62 233 GLU A N 1
ATOM 1904 C CA . GLU A 1 233 ? -16.784 -2.680 -18.650 1.00 89.62 233 GLU A CA 1
ATOM 1905 C C . GLU A 1 233 ? -17.708 -3.297 -17.585 1.00 89.62 233 GLU A C 1
ATOM 1907 O O . GLU A 1 233 ? -18.759 -2.731 -17.270 1.00 89.62 233 GLU A O 1
ATOM 1912 N N . ASP A 1 234 ? -17.271 -4.378 -16.932 1.00 85.38 234 ASP A N 1
ATOM 1913 C CA . ASP A 1 234 ? -18.018 -5.034 -15.850 1.00 85.38 234 ASP A CA 1
ATOM 1914 C C . ASP A 1 234 ? -18.272 -4.100 -14.652 1.00 85.38 234 ASP A C 1
ATOM 1916 O O . ASP A 1 234 ? -19.310 -4.177 -13.992 1.00 85.38 234 ASP A O 1
ATOM 1920 N N . GLN A 1 235 ? -17.330 -3.200 -14.349 1.00 76.44 235 GLN A N 1
ATOM 1921 C CA . GLN A 1 235 ? -17.447 -2.250 -13.236 1.00 76.44 235 GLN A CA 1
ATOM 1922 C C . GLN A 1 235 ? -18.321 -1.033 -13.554 1.00 76.44 235 GLN A C 1
ATOM 1924 O O . GLN A 1 235 ? -18.839 -0.393 -12.634 1.00 76.44 235 GLN A O 1
ATOM 1929 N N . THR A 1 236 ? -18.460 -0.682 -14.831 1.00 68.50 236 THR A N 1
ATOM 1930 C CA . THR A 1 236 ? -19.194 0.512 -15.275 1.00 68.50 236 THR A CA 1
ATOM 1931 C C . THR A 1 236 ? -20.649 0.230 -15.629 1.00 68.50 236 THR A C 1
ATOM 1933 O O . THR A 1 236 ? -21.431 1.178 -15.703 1.00 68.50 236 THR A O 1
ATOM 1936 N N . SER A 1 237 ? -21.044 -1.038 -15.769 1.00 59.59 237 SER A N 1
ATOM 1937 C CA . SER A 1 237 ? -22.422 -1.430 -16.075 1.00 59.59 237 SER A CA 1
ATOM 1938 C C . SER A 1 237 ? -23.315 -1.430 -14.815 1.00 59.59 237 SER A C 1
ATOM 1940 O O . SER A 1 237 ? -23.134 -2.265 -13.922 1.00 59.59 237 SER A O 1
ATOM 1942 N N . PRO A 1 238 ? -24.293 -0.509 -14.670 1.00 51.91 238 PRO A N 1
ATOM 1943 C CA . PRO A 1 238 ? -25.161 -0.455 -13.506 1.00 51.91 238 PRO A CA 1
ATOM 1944 C C . PRO A 1 238 ? -26.461 -1.217 -13.791 1.00 51.91 238 PRO A C 1
ATOM 1946 O O . PRO A 1 238 ? -27.401 -0.657 -14.346 1.00 51.91 238 PRO A O 1
ATOM 1949 N N . GLY A 1 239 ? -26.549 -2.475 -13.357 1.00 45.75 239 GLY A N 1
ATOM 1950 C CA . GLY A 1 239 ? -27.823 -3.204 -13.295 1.00 45.75 239 GLY A CA 1
ATOM 1951 C C . GLY A 1 239 ? -27.741 -4.613 -13.861 1.00 45.75 239 GLY A C 1
ATOM 1952 O O . GLY A 1 239 ? -27.432 -4.809 -15.028 1.00 45.75 239 GLY A O 1
ATOM 1953 N N . GLY A 1 240 ? -28.021 -5.603 -13.014 1.00 44.84 240 GLY A N 1
ATOM 1954 C CA . GLY A 1 240 ? -28.082 -6.995 -13.431 1.00 44.84 240 GLY A CA 1
ATOM 1955 C C . GLY A 1 240 ? -29.323 -7.303 -14.260 1.00 44.84 240 GLY A C 1
ATOM 1956 O O . GLY A 1 240 ? -30.423 -6.883 -13.914 1.00 44.84 240 GLY A O 1
ATOM 1957 N N . GLU A 1 241 ? -29.146 -8.156 -15.261 1.00 37.78 241 GLU A N 1
ATOM 1958 C CA . GLU A 1 241 ? -30.191 -9.053 -15.734 1.00 37.78 241 GLU A CA 1
ATOM 1959 C C . GLU A 1 241 ? -29.647 -10.483 -15.703 1.00 37.78 241 GLU A C 1
ATOM 1961 O O . GLU A 1 241 ? -28.705 -10.851 -16.400 1.00 37.78 241 GLU A O 1
ATOM 1966 N N . HIS A 1 242 ? -30.244 -11.302 -14.837 1.00 46.03 242 HIS A N 1
ATOM 1967 C CA . HIS A 1 242 ? -30.295 -12.737 -15.065 1.00 46.03 242 HIS A CA 1
ATOM 1968 C C . HIS A 1 242 ? -31.151 -12.975 -16.310 1.00 46.03 242 HIS A C 1
ATOM 1970 O O . HIS A 1 242 ? -32.356 -12.742 -16.280 1.00 46.03 242 HIS A O 1
ATOM 1976 N N . GLY A 1 243 ? -30.524 -13.490 -17.361 1.00 35.16 243 GLY A N 1
ATOM 1977 C CA . GLY A 1 243 ? -31.192 -14.060 -18.521 1.00 35.16 243 GLY A CA 1
ATOM 1978 C C . GLY A 1 243 ? -30.322 -15.157 -19.119 1.00 35.16 243 GLY A C 1
ATOM 1979 O O . GLY A 1 243 ? -29.450 -14.885 -19.935 1.00 35.16 243 GLY A O 1
ATOM 1980 N N . GLN A 1 244 ? -30.539 -16.400 -18.686 1.00 43.41 244 GLN A N 1
ATOM 1981 C CA . GLN A 1 244 ? -30.289 -17.551 -19.553 1.00 43.41 244 GLN A CA 1
ATOM 1982 C C . GLN A 1 244 ? -31.257 -17.443 -20.736 1.00 43.41 244 GLN A C 1
ATOM 1984 O O . GLN A 1 244 ? -32.461 -17.410 -20.503 1.00 43.41 244 GLN A O 1
ATOM 1989 N N . ASP A 1 245 ? -30.747 -17.355 -21.964 1.00 33.22 245 ASP A N 1
ATOM 1990 C CA . ASP A 1 245 ? -31.030 -18.342 -23.015 1.00 33.22 245 ASP A CA 1
ATOM 1991 C C . ASP A 1 245 ? -30.343 -17.984 -24.348 1.00 33.22 245 ASP A C 1
ATOM 1993 O O . ASP A 1 245 ? -30.593 -16.949 -24.953 1.00 33.22 245 ASP A O 1
ATOM 1997 N N . HIS A 1 246 ? -29.480 -18.916 -24.759 1.00 40.50 246 HIS A N 1
ATOM 1998 C CA . HIS A 1 246 ? -29.351 -19.534 -26.082 1.00 40.50 246 HIS A CA 1
ATOM 1999 C C . HIS A 1 246 ? -29.113 -18.744 -27.394 1.00 40.50 246 HIS A C 1
ATOM 2001 O O . HIS A 1 246 ? -29.913 -17.921 -27.823 1.00 40.50 246 HIS A O 1
ATOM 2007 N N . HIS A 1 247 ? -28.112 -19.287 -28.119 1.00 36.62 247 HIS A N 1
ATOM 2008 C CA . HIS A 1 247 ? -27.895 -19.332 -29.580 1.00 36.62 247 HIS A CA 1
ATOM 2009 C C . HIS A 1 247 ? -27.345 -18.053 -30.261 1.00 36.62 247 HIS A C 1
ATOM 2011 O O . HIS A 1 247 ? -27.857 -16.967 -30.061 1.00 36.62 247 HIS A O 1
ATOM 2017 N N . GLU A 1 248 ? -26.332 -18.073 -31.139 1.00 32.97 248 GLU A N 1
ATOM 2018 C CA . GLU A 1 248 ? -25.511 -19.141 -31.723 1.00 32.97 248 GLU A CA 1
ATOM 2019 C C . GLU A 1 248 ? -24.371 -18.515 -32.569 1.00 32.97 248 GLU A C 1
ATOM 2021 O O . GLU A 1 248 ? -24.561 -17.477 -33.196 1.00 32.97 248 GLU A O 1
ATOM 2026 N N . HIS A 1 249 ? -23.208 -19.176 -32.558 1.00 33.62 249 HIS A N 1
ATOM 2027 C CA . HIS A 1 249 ? -22.079 -19.201 -33.508 1.00 33.62 249 HIS A CA 1
ATOM 2028 C C . HIS A 1 249 ? -21.712 -17.991 -34.400 1.00 33.62 249 HIS A C 1
ATOM 2030 O O . HIS A 1 249 ? -22.409 -17.645 -35.352 1.00 33.62 249 HIS A O 1
ATOM 2036 N N . LYS A 1 250 ? -20.431 -17.593 -34.304 1.00 30.70 250 LYS A N 1
ATOM 2037 C CA . LYS A 1 250 ? -19.467 -17.884 -35.387 1.00 30.70 250 LYS A CA 1
ATOM 2038 C C . LYS A 1 250 ? -18.015 -17.814 -34.909 1.00 30.70 250 LYS A C 1
ATOM 2040 O O . LYS A 1 250 ? -17.389 -16.759 -34.901 1.00 30.70 250 LYS A O 1
ATOM 2045 N N . GLU A 1 251 ? -17.496 -18.983 -34.556 1.00 33.53 251 GLU A N 1
ATOM 2046 C CA . GLU A 1 251 ? -16.078 -19.304 -34.680 1.00 33.53 251 GLU A CA 1
ATOM 2047 C C . GLU A 1 251 ? -15.707 -19.238 -36.170 1.00 33.53 251 GLU A C 1
ATOM 2049 O O . GLU A 1 251 ? -16.453 -19.713 -37.032 1.00 33.53 251 GLU A O 1
ATOM 2054 N N . LYS A 1 252 ? -14.572 -18.616 -36.481 1.00 32.03 252 LYS A N 1
ATOM 2055 C CA . LYS A 1 252 ? -13.836 -18.878 -37.715 1.00 32.03 252 LYS A CA 1
ATOM 2056 C C . LYS A 1 252 ? -12.499 -19.463 -37.299 1.00 32.03 252 LYS A C 1
ATOM 2058 O O . LYS A 1 252 ? -11.572 -18.733 -36.966 1.00 32.03 252 LYS A O 1
ATOM 2063 N N . GLU A 1 253 ? -12.477 -20.785 -37.251 1.00 31.80 253 GLU A N 1
ATOM 2064 C CA . GLU A 1 253 ? -11.268 -21.567 -37.447 1.00 31.80 253 GLU A CA 1
ATOM 2065 C C . GLU A 1 253 ? -10.981 -21.564 -38.954 1.00 31.80 253 GLU A C 1
ATOM 2067 O O . GLU A 1 253 ? -11.844 -21.926 -39.757 1.00 31.80 253 GLU A O 1
ATOM 2072 N N . ASP A 1 254 ? -9.793 -21.101 -39.330 1.00 31.47 254 ASP A N 1
ATOM 2073 C CA . ASP A 1 254 ? -9.221 -21.363 -40.643 1.00 31.47 254 ASP A CA 1
ATOM 2074 C C . ASP A 1 254 ? -8.472 -22.695 -40.539 1.00 31.47 254 ASP A C 1
ATOM 2076 O O . ASP A 1 254 ? -7.417 -22.759 -39.907 1.00 31.47 254 ASP A O 1
ATOM 2080 N N . ASP A 1 255 ? -8.997 -23.749 -41.163 1.00 27.80 255 ASP A N 1
ATOM 2081 C CA . ASP A 1 255 ? -8.174 -24.891 -41.549 1.00 27.80 255 ASP A CA 1
ATOM 2082 C C . ASP A 1 255 ? -8.560 -25.396 -42.942 1.00 27.80 255 ASP A C 1
ATOM 2084 O O . ASP A 1 255 ? -9.721 -25.388 -43.359 1.00 27.80 255 ASP A O 1
ATOM 2088 N N . TYR A 1 256 ? -7.520 -25.746 -43.687 1.00 29.25 256 TYR A N 1
ATOM 2089 C CA . TYR A 1 256 ? -7.537 -26.146 -45.086 1.00 29.25 256 TYR A CA 1
ATOM 2090 C C . TYR A 1 256 ? -7.979 -27.601 -45.214 1.00 29.25 256 TYR A C 1
ATOM 2092 O O . TYR A 1 256 ? -7.326 -28.455 -44.627 1.00 29.25 256 TYR A O 1
ATOM 2100 N N . GLU A 1 257 ? -8.928 -27.925 -46.100 1.00 28.78 257 GLU A N 1
ATOM 2101 C CA . GLU A 1 257 ? -8.992 -29.283 -46.657 1.00 28.78 257 GLU A CA 1
ATOM 2102 C C . GLU A 1 257 ? -9.316 -29.354 -48.154 1.00 28.78 257 GLU A C 1
ATOM 2104 O O . GLU A 1 257 ? -9.905 -28.470 -48.777 1.00 28.78 257 GLU A O 1
ATOM 2109 N N . GLN A 1 258 ? -8.782 -30.444 -48.696 1.00 29.36 258 GLN A N 1
ATOM 2110 C CA . GLN A 1 258 ? -8.528 -30.815 -50.074 1.00 29.36 258 GLN A CA 1
ATOM 2111 C C . GLN A 1 258 ? -9.767 -31.166 -50.903 1.00 29.36 258 GLN A C 1
ATOM 2113 O O . GLN A 1 258 ? -10.836 -31.507 -50.409 1.00 29.36 258 GLN A O 1
ATOM 2118 N N . GLN A 1 259 ? -9.523 -31.115 -52.212 1.00 27.61 259 GLN A N 1
ATOM 2119 C CA . GLN A 1 259 ? -10.297 -31.691 -53.309 1.00 27.61 259 GLN A CA 1
ATOM 2120 C C . GLN A 1 259 ? -10.750 -33.134 -53.030 1.00 27.61 259 GL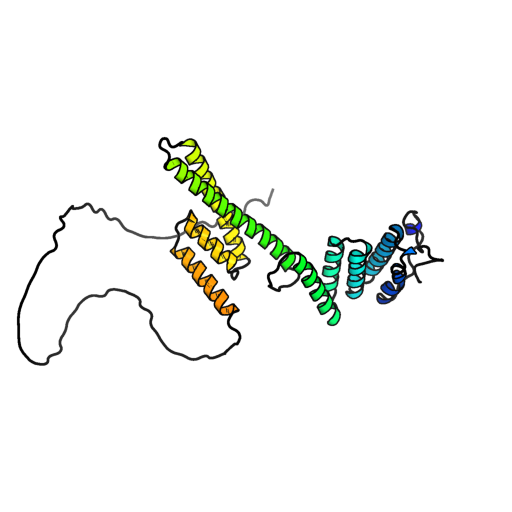N A C 1
ATOM 2122 O O . GLN A 1 259 ? -9.935 -33.943 -52.600 1.00 27.61 259 GLN A O 1
ATOM 2127 N N . ASP A 1 260 ? -11.998 -33.471 -53.378 1.00 28.27 260 ASP A N 1
ATOM 2128 C CA . ASP A 1 260 ? -12.276 -34.410 -54.479 1.00 28.27 260 ASP A CA 1
ATOM 2129 C C . ASP A 1 260 ? -13.786 -34.572 -54.784 1.00 28.27 260 ASP A C 1
ATOM 2131 O O . ASP A 1 260 ? -14.622 -34.708 -53.897 1.00 28.27 260 ASP A O 1
ATOM 2135 N N . THR A 1 261 ? -14.084 -34.510 -56.090 1.00 25.88 261 THR A N 1
ATOM 2136 C CA . THR A 1 261 ? -15.093 -35.238 -56.900 1.00 25.88 261 THR A CA 1
ATOM 2137 C C . THR A 1 261 ? -16.458 -35.634 -56.301 1.00 25.88 261 THR A C 1
ATOM 2139 O O . THR A 1 261 ? -16.535 -36.502 -55.440 1.00 25.88 261 THR A O 1
ATOM 2142 N N . ASP A 1 262 ? -17.570 -35.141 -56.866 1.00 28.19 262 ASP A N 1
ATOM 2143 C CA . ASP A 1 262 ? -18.295 -35.787 -57.988 1.00 28.19 262 ASP A CA 1
ATOM 2144 C C . ASP A 1 262 ? -19.757 -35.296 -58.150 1.00 28.19 262 ASP A C 1
ATOM 2146 O O . ASP A 1 262 ? -20.519 -35.179 -57.196 1.00 28.19 262 ASP A O 1
ATOM 2150 N N . ASN A 1 263 ? -20.141 -35.113 -59.421 1.00 26.84 263 ASN A N 1
ATOM 2151 C CA . ASN A 1 263 ? -21.477 -35.245 -60.031 1.00 26.84 263 ASN A CA 1
ATOM 2152 C C . ASN A 1 263 ? -22.711 -34.519 -59.450 1.00 26.84 263 ASN A C 1
ATOM 2154 O O . ASN A 1 263 ? -23.431 -35.084 -58.633 1.00 26.84 263 ASN A O 1
ATOM 2158 N N . ILE A 1 264 ? -23.128 -33.424 -60.112 1.00 29.19 264 ILE A N 1
ATOM 2159 C CA . ILE A 1 264 ? -24.546 -33.195 -60.468 1.00 29.19 264 ILE A CA 1
ATOM 2160 C C . ILE A 1 264 ? -24.658 -32.693 -61.920 1.00 29.19 264 ILE A C 1
ATOM 2162 O O . ILE A 1 264 ? -24.066 -31.695 -62.322 1.00 29.19 264 ILE A O 1
ATOM 2166 N N . VAL A 1 265 ? -25.455 -33.439 -62.687 1.00 28.20 265 VAL A N 1
ATOM 2167 C CA . VAL A 1 265 ? -25.973 -33.179 -64.036 1.00 28.20 265 VAL A CA 1
ATOM 2168 C C . VAL A 1 265 ? -26.923 -31.977 -64.037 1.00 28.20 265 VAL A C 1
ATOM 2170 O O . VAL A 1 265 ? -27.800 -31.910 -63.181 1.00 28.20 265 VAL A O 1
ATOM 2173 N N . GLY A 1 266 ? -26.848 -31.112 -65.059 1.00 27.91 266 GLY A N 1
ATOM 2174 C CA . GLY A 1 266 ? -28.002 -30.284 -65.439 1.00 27.91 266 GLY A CA 1
ATOM 2175 C C . GLY A 1 266 ? -27.733 -28.925 -66.089 1.00 27.91 266 GLY A C 1
ATOM 2176 O O . GLY A 1 266 ? -27.960 -27.905 -65.461 1.00 27.91 266 GLY A O 1
ATOM 2177 N N . GLN A 1 267 ? -27.420 -28.955 -67.389 1.00 29.45 267 GLN A N 1
ATOM 2178 C CA . GLN A 1 267 ? -28.107 -28.158 -68.423 1.00 29.45 267 GLN A CA 1
ATOM 2179 C C . GLN A 1 267 ? -27.702 -26.678 -68.683 1.00 29.45 267 GLN A C 1
ATOM 2181 O O . GLN A 1 267 ? -28.149 -25.757 -68.017 1.00 29.45 267 GLN A O 1
ATOM 2186 N N . GLN A 1 268 ? -26.954 -26.512 -69.791 1.00 26.70 268 GLN A N 1
ATOM 2187 C CA . GLN A 1 268 ? -27.190 -25.587 -70.926 1.00 26.70 268 GLN A CA 1
ATOM 2188 C C . GLN A 1 268 ? -27.302 -24.066 -70.675 1.00 26.70 268 GLN A C 1
ATOM 2190 O O . GLN A 1 268 ? -28.354 -23.576 -70.275 1.00 26.70 268 GLN A O 1
ATOM 2195 N N . ASN A 1 269 ? -26.284 -23.292 -71.081 1.00 29.06 269 ASN A N 1
ATOM 2196 C CA . ASN A 1 269 ? -26.223 -22.595 -72.386 1.00 29.06 269 ASN A CA 1
ATOM 2197 C C . ASN A 1 269 ? -25.081 -21.556 -72.421 1.00 29.06 269 ASN A C 1
ATOM 2199 O O . ASN A 1 269 ? -24.983 -20.707 -71.543 1.00 29.06 269 ASN A O 1
ATOM 2203 N N . ASP A 1 270 ? -24.267 -21.691 -73.467 1.00 28.94 270 ASP A N 1
ATOM 2204 C CA . ASP A 1 270 ? -23.733 -20.679 -74.384 1.00 28.94 270 ASP A CA 1
ATOM 2205 C C . ASP A 1 270 ? -22.956 -19.428 -73.914 1.00 28.94 270 ASP A C 1
ATOM 2207 O O . ASP A 1 270 ? -23.410 -18.580 -73.151 1.00 28.94 270 ASP A O 1
ATOM 2211 N N . ASP A 1 271 ? -21.808 -19.327 -74.590 1.00 30.69 271 ASP A N 1
ATOM 2212 C CA . ASP A 1 271 ? -21.155 -18.150 -75.156 1.00 30.69 271 ASP A CA 1
ATOM 2213 C C . ASP A 1 271 ? -20.160 -17.304 -74.337 1.00 30.69 271 ASP A C 1
ATOM 2215 O O . ASP A 1 271 ? -20.470 -16.494 -73.470 1.00 30.69 271 ASP A O 1
ATOM 2219 N N . ASP A 1 272 ? -18.921 -17.464 -74.813 1.00 30.44 272 ASP A N 1
ATOM 2220 C CA . ASP A 1 272 ? -18.020 -16.408 -75.268 1.00 30.44 272 ASP A CA 1
ATOM 2221 C C . ASP A 1 272 ? -16.899 -15.887 -74.355 1.00 30.44 272 ASP A C 1
ATOM 2223 O O . ASP A 1 272 ? -17.010 -14.952 -73.572 1.00 30.44 272 ASP A O 1
ATOM 2227 N N . THR A 1 273 ? -15.755 -16.545 -74.578 1.00 27.61 273 THR A N 1
ATOM 2228 C CA . THR A 1 273 ? -14.509 -15.984 -75.118 1.00 27.61 273 THR A CA 1
ATOM 2229 C C . THR A 1 273 ? -13.820 -14.789 -74.442 1.00 27.61 273 THR A C 1
ATOM 2231 O O . THR A 1 273 ? -14.312 -13.672 -74.349 1.00 27.61 273 THR A O 1
ATOM 2234 N N . ASN A 1 274 ? -12.515 -15.042 -74.274 1.00 30.91 274 ASN A N 1
ATOM 2235 C CA . ASN A 1 274 ? -11.383 -14.138 -74.480 1.00 30.91 274 ASN A CA 1
ATOM 2236 C C . ASN A 1 274 ? -10.960 -13.263 -73.288 1.00 30.91 274 ASN A C 1
ATOM 2238 O O . ASN A 1 274 ? -11.656 -12.354 -72.866 1.00 30.91 274 ASN A O 1
ATOM 2242 N N . ASN A 1 275 ? -9.791 -13.575 -72.705 1.00 30.44 275 ASN A N 1
ATOM 2243 C CA . ASN A 1 275 ? -8.461 -13.058 -73.117 1.00 30.44 275 ASN A CA 1
ATOM 2244 C C . ASN A 1 275 ? -8.149 -11.855 -72.197 1.00 30.44 275 ASN A C 1
ATOM 2246 O O . ASN A 1 275 ? -9.025 -11.045 -71.951 1.00 30.44 275 ASN A O 1
ATOM 2250 N N . MET A 1 276 ? -7.001 -11.622 -71.571 1.00 30.30 276 MET A N 1
ATOM 2251 C CA . MET A 1 276 ? -5.586 -11.796 -71.896 1.00 30.30 276 MET A CA 1
ATOM 2252 C C . MET A 1 276 ? -4.892 -11.343 -70.581 1.00 30.30 276 MET A C 1
ATOM 2254 O O . MET A 1 276 ? -5.283 -10.331 -70.011 1.00 30.30 276 MET A O 1
ATOM 2258 N N . GLN A 1 277 ? -4.114 -12.161 -69.880 1.00 28.56 277 GLN A N 1
ATOM 2259 C CA . GLN A 1 277 ? -2.664 -12.321 -70.012 1.00 28.56 277 GLN A CA 1
ATOM 2260 C C . GLN A 1 277 ? -1.794 -11.097 -69.640 1.00 28.56 277 GLN A C 1
ATOM 2262 O O . GLN A 1 277 ? -1.971 -10.006 -70.169 1.00 28.56 277 GLN A O 1
ATOM 2267 N N . HIS A 1 278 ? -0.760 -11.400 -68.835 1.00 29.72 278 HIS A N 1
ATOM 2268 C CA . HIS A 1 278 ? 0.464 -10.635 -68.530 1.00 29.72 278 HIS A CA 1
ATOM 2269 C C . HIS A 1 278 ? 0.318 -9.411 -67.595 1.00 29.72 278 HIS A C 1
ATOM 2271 O O . HIS A 1 278 ? -0.585 -8.608 -67.738 1.00 29.72 278 HIS A O 1
ATOM 2277 N N . ASN A 1 279 ? 1.188 -9.169 -66.607 1.00 29.67 279 ASN A N 1
ATOM 2278 C CA . ASN A 1 279 ? 2.611 -9.495 -66.499 1.00 29.67 279 ASN A CA 1
ATOM 2279 C C . ASN A 1 279 ? 3.056 -9.521 -65.021 1.00 29.67 279 ASN A C 1
ATOM 2281 O O . ASN A 1 279 ? 2.838 -8.554 -64.296 1.00 29.67 279 ASN A O 1
ATOM 2285 N N . LEU A 1 280 ? 3.739 -10.592 -64.616 1.00 27.62 280 LEU A N 1
ATOM 2286 C CA . LEU A 1 280 ? 4.580 -10.666 -63.422 1.00 27.62 280 LEU A CA 1
ATOM 2287 C C . LEU A 1 280 ? 5.993 -10.966 -63.921 1.00 27.62 280 LEU A C 1
ATOM 2289 O O . LEU A 1 280 ? 6.207 -11.982 -64.581 1.00 27.62 280 LEU A O 1
ATOM 2293 N N . THR A 1 281 ? 6.938 -10.095 -63.586 1.00 28.00 281 THR A N 1
ATOM 2294 C CA . THR A 1 281 ? 8.369 -10.371 -63.705 1.00 28.00 281 THR A CA 1
ATOM 2295 C C . THR A 1 281 ? 9.016 -9.911 -62.410 1.00 28.00 281 THR A C 1
ATOM 2297 O O . THR A 1 281 ? 9.150 -8.713 -62.173 1.00 28.00 281 THR A O 1
ATOM 2300 N N . LEU A 1 282 ? 9.406 -10.856 -61.559 1.00 31.41 282 LEU A N 1
ATOM 2301 C CA . LEU A 1 282 ? 10.554 -10.658 -60.688 1.00 31.41 282 LEU A CA 1
ATOM 2302 C C . LEU A 1 282 ? 11.293 -11.983 -60.559 1.00 31.41 282 LEU A C 1
ATOM 2304 O O . LEU A 1 282 ? 10.713 -13.015 -60.220 1.00 31.41 282 LEU A O 1
ATOM 2308 N N . ASP A 1 283 ? 12.564 -11.910 -60.925 1.00 29.59 283 ASP A N 1
ATOM 2309 C CA . ASP A 1 283 ? 13.465 -13.027 -61.079 1.00 29.59 283 ASP A CA 1
ATOM 2310 C C . ASP A 1 283 ? 13.776 -13.742 -59.763 1.00 29.59 283 ASP A C 1
ATOM 2312 O O . ASP A 1 283 ? 13.942 -13.168 -58.687 1.00 29.59 283 ASP A O 1
ATOM 2316 N N . SER A 1 284 ? 13.908 -15.046 -59.954 1.00 26.03 284 SER A N 1
ATOM 2317 C CA . SER A 1 284 ? 14.563 -16.069 -59.158 1.00 26.03 284 SER A CA 1
ATOM 2318 C C . SER A 1 284 ? 15.855 -15.652 -58.452 1.00 26.03 284 SER A C 1
ATOM 2320 O O . SER A 1 284 ? 16.787 -15.216 -59.123 1.00 26.03 284 SER A O 1
ATOM 2322 N N . ILE A 1 285 ? 15.983 -16.017 -57.168 1.00 31.78 285 ILE A N 1
ATOM 2323 C CA . ILE A 1 285 ? 17.197 -16.656 -56.624 1.00 31.78 285 ILE A CA 1
ATOM 2324 C C . ILE A 1 285 ? 16.786 -17.788 -55.658 1.00 31.78 285 ILE A C 1
ATOM 2326 O O . ILE A 1 285 ? 16.398 -17.575 -54.513 1.00 31.78 285 ILE A O 1
ATOM 2330 N N . THR A 1 286 ? 16.880 -19.011 -56.179 1.00 29.62 286 THR A N 1
ATOM 2331 C CA . THR A 1 286 ? 17.146 -20.304 -55.518 1.00 29.62 286 THR A CA 1
ATOM 2332 C C . THR A 1 286 ? 18.254 -20.138 -54.465 1.00 29.62 286 THR A C 1
ATOM 2334 O O . THR A 1 286 ? 19.256 -19.500 -54.744 1.00 29.62 286 THR A O 1
ATOM 2337 N N . GLY A 1 287 ? 18.248 -20.678 -53.252 1.00 27.22 287 GLY A N 1
ATOM 2338 C CA . GLY A 1 287 ? 17.613 -21.852 -52.679 1.00 27.22 287 GLY A CA 1
ATOM 2339 C C . GLY A 1 287 ? 18.664 -22.508 -51.772 1.00 27.22 287 GLY A C 1
ATOM 2340 O O . GLY A 1 287 ? 19.814 -22.623 -52.178 1.00 27.22 287 GLY A O 1
ATOM 2341 N N . GLN A 1 288 ? 18.293 -22.919 -50.559 1.00 31.36 288 GLN A N 1
ATOM 2342 C CA . GLN A 1 288 ? 18.839 -24.115 -49.903 1.00 31.36 288 GLN A CA 1
ATOM 2343 C C . GLN A 1 288 ? 18.052 -24.413 -48.625 1.00 31.36 288 GLN A C 1
ATOM 2345 O O . GLN A 1 288 ? 18.207 -23.782 -47.584 1.00 31.36 288 GLN A O 1
ATOM 2350 N N . SER A 1 289 ? 17.188 -25.413 -48.747 1.00 27.06 289 SER A N 1
ATOM 2351 C CA . SER A 1 289 ? 16.541 -26.123 -47.656 1.00 27.06 289 SER A CA 1
ATOM 2352 C C . SER A 1 289 ? 17.527 -27.097 -47.011 1.00 27.06 289 SER A C 1
ATOM 2354 O O . SER A 1 289 ? 18.159 -27.871 -47.726 1.00 27.06 289 SER A O 1
ATOM 2356 N N . GLN A 1 290 ? 17.563 -27.159 -45.678 1.00 33.97 290 GLN A N 1
ATOM 2357 C CA . GLN A 1 290 ? 17.672 -28.432 -44.958 1.00 33.97 290 GLN A CA 1
ATOM 2358 C C . GLN A 1 290 ? 16.787 -28.402 -43.709 1.00 33.97 290 GLN A C 1
ATOM 2360 O O . GLN A 1 290 ? 17.074 -27.764 -42.702 1.00 33.97 290 GLN A O 1
ATOM 2365 N N . SER A 1 291 ? 15.685 -29.129 -43.823 1.00 27.69 291 SER A N 1
ATOM 2366 C CA . SER A 1 291 ? 14.746 -29.534 -42.787 1.00 27.69 291 SER A CA 1
ATOM 2367 C C . SER A 1 291 ? 15.307 -30.676 -41.936 1.00 27.69 291 SER A C 1
ATOM 2369 O O . SER A 1 291 ? 15.735 -31.677 -42.511 1.00 27.69 291 SER A O 1
ATOM 2371 N N . LYS A 1 292 ? 15.167 -30.612 -40.604 1.00 30.56 292 LYS A N 1
ATOM 2372 C CA . LYS A 1 292 ? 14.860 -31.784 -39.757 1.00 30.56 292 LYS A CA 1
ATOM 2373 C C . LYS A 1 292 ? 13.992 -31.368 -38.564 1.00 30.56 292 LYS A C 1
ATOM 2375 O O . LYS A 1 292 ? 14.431 -30.630 -37.691 1.00 30.56 292 LYS A O 1
ATOM 2380 N N . SER A 1 293 ? 12.767 -31.885 -38.556 1.00 25.34 293 SER A N 1
ATOM 2381 C CA . SER A 1 293 ? 11.821 -31.914 -37.438 1.00 25.34 293 SER A CA 1
ATOM 2382 C C . SER A 1 293 ? 11.972 -33.240 -36.683 1.00 25.34 293 SER A C 1
ATOM 2384 O O . SER A 1 293 ? 12.201 -34.267 -37.320 1.00 25.34 293 SER A O 1
ATOM 2386 N N . HIS A 1 294 ? 11.853 -33.223 -35.350 1.00 27.89 294 HIS A N 1
ATOM 2387 C CA . HIS A 1 294 ? 10.863 -34.037 -34.627 1.00 27.89 294 HIS A CA 1
ATOM 2388 C C . HIS A 1 294 ? 10.855 -33.753 -33.112 1.00 27.89 294 HIS A C 1
ATOM 2390 O O . HIS A 1 294 ? 11.882 -33.740 -32.436 1.00 27.89 294 HIS A O 1
ATOM 2396 N N . HIS A 1 295 ? 9.638 -33.572 -32.596 1.00 26.44 295 HIS A N 1
ATOM 2397 C CA . HIS A 1 295 ? 9.217 -33.684 -31.199 1.00 26.44 295 HIS A CA 1
ATOM 2398 C C . HIS A 1 295 ? 9.717 -34.962 -30.498 1.00 26.44 295 HIS A C 1
ATOM 2400 O O . HIS A 1 295 ? 9.696 -36.024 -31.109 1.00 26.44 295 HIS A O 1
ATOM 2406 N N . HIS A 1 296 ? 10.023 -34.902 -29.187 1.00 27.20 296 HIS A N 1
ATOM 2407 C CA . HIS A 1 296 ? 9.087 -35.322 -28.120 1.00 27.20 296 HIS A CA 1
ATOM 2408 C C . HIS A 1 296 ? 9.682 -35.337 -26.680 1.00 27.20 296 HIS A C 1
ATOM 2410 O O . HIS A 1 296 ? 10.797 -35.786 -26.444 1.00 27.20 296 HIS A O 1
ATOM 2416 N N . ILE A 1 297 ? 8.807 -34.976 -25.726 1.00 30.06 297 ILE A N 1
ATOM 2417 C CA . ILE A 1 297 ? 8.600 -35.548 -24.372 1.00 30.06 297 ILE A CA 1
ATOM 2418 C C . ILE A 1 297 ? 9.406 -35.015 -23.159 1.00 30.06 297 ILE A C 1
ATOM 2420 O O . ILE A 1 297 ? 10.574 -35.305 -22.919 1.00 30.06 297 ILE A O 1
ATOM 2424 N N . LYS A 1 298 ? 8.631 -34.332 -22.296 1.00 30.08 298 LYS A N 1
ATOM 2425 C CA . LYS A 1 298 ? 8.789 -34.096 -20.848 1.00 30.08 298 LYS A CA 1
ATOM 2426 C C . LYS A 1 298 ? 9.189 -35.366 -20.076 1.00 30.08 298 LYS A C 1
ATOM 2428 O O . LYS A 1 298 ? 8.529 -36.381 -20.258 1.00 30.08 298 LYS A O 1
ATOM 2433 N N . GLN A 1 299 ? 10.088 -35.260 -19.081 1.00 29.27 299 GLN A N 1
ATOM 2434 C CA . GLN A 1 299 ? 9.893 -35.787 -17.706 1.00 29.27 299 GLN A CA 1
ATOM 2435 C C . GLN A 1 299 ? 11.138 -35.664 -16.788 1.00 29.27 299 GLN A C 1
ATOM 2437 O O . GLN A 1 299 ? 12.248 -36.004 -17.182 1.00 29.27 299 GLN A O 1
ATOM 2442 N N . LYS A 1 300 ? 10.868 -35.364 -15.498 1.00 30.56 300 LYS A N 1
ATOM 2443 C CA . LYS A 1 300 ? 11.710 -35.502 -14.273 1.00 30.56 300 LYS A CA 1
ATOM 2444 C C . LYS A 1 300 ? 12.767 -34.387 -14.065 1.00 30.56 300 LYS A C 1
ATOM 2446 O O . LYS A 1 300 ? 13.592 -34.140 -14.921 1.00 30.56 300 LYS A O 1
ATOM 2451 N N . LYS A 1 301 ? 12.873 -33.715 -12.907 1.00 34.06 301 LYS A N 1
ATOM 2452 C CA . LYS A 1 301 ? 12.912 -34.264 -11.538 1.00 34.06 301 LYS A CA 1
ATOM 2453 C C . LYS A 1 301 ? 12.461 -33.255 -10.466 1.00 34.06 301 LYS A C 1
ATOM 2455 O O . LYS A 1 301 ? 13.190 -32.336 -10.109 1.00 34.06 301 LYS A O 1
ATOM 2460 N N . ILE A 1 302 ? 11.346 -33.579 -9.816 1.00 33.97 302 ILE A N 1
ATOM 2461 C CA . ILE A 1 302 ? 11.147 -33.363 -8.377 1.00 33.97 302 ILE A CA 1
ATOM 2462 C C . ILE A 1 302 ? 12.092 -34.327 -7.644 1.00 33.97 302 ILE A C 1
ATOM 2464 O O . ILE A 1 302 ? 11.937 -35.539 -7.785 1.00 33.97 302 ILE A O 1
ATOM 2468 N N . LYS A 1 303 ? 13.088 -33.811 -6.908 1.00 31.80 303 LYS A N 1
ATOM 2469 C CA . LYS A 1 303 ? 13.776 -34.465 -5.766 1.00 31.80 303 LYS A CA 1
ATOM 2470 C C . LYS A 1 303 ? 14.925 -33.578 -5.269 1.00 31.80 303 LYS A C 1
ATOM 2472 O O . LYS A 1 303 ? 16.045 -33.704 -5.747 1.00 31.80 303 LYS A O 1
ATOM 2477 N N . LYS A 1 304 ? 14.658 -32.723 -4.275 1.00 34.50 304 LYS A N 1
ATOM 2478 C CA . LYS A 1 304 ? 15.637 -32.278 -3.256 1.00 34.50 304 LYS A CA 1
ATOM 2479 C C . LYS A 1 304 ? 14.917 -31.559 -2.102 1.00 34.50 304 LYS A C 1
ATOM 2481 O O . LYS A 1 304 ? 15.085 -30.375 -1.861 1.00 34.50 304 LYS A O 1
ATOM 2486 N N . LYS A 1 305 ? 14.096 -32.311 -1.364 1.00 35.25 305 LYS A N 1
ATOM 2487 C CA . LYS A 1 305 ? 13.661 -31.950 -0.005 1.00 35.25 305 LYS A CA 1
ATOM 2488 C C . LYS A 1 305 ? 13.565 -33.238 0.817 1.00 35.25 305 LYS A C 1
ATOM 2490 O O . LYS A 1 305 ? 12.540 -33.904 0.805 1.00 35.25 305 LYS A O 1
ATOM 2495 N N . LYS A 1 306 ? 14.705 -33.651 1.386 1.00 37.59 306 LYS A N 1
ATOM 2496 C CA . LYS A 1 306 ? 14.869 -34.576 2.532 1.00 37.59 306 LYS A CA 1
ATOM 2497 C C . LYS A 1 306 ? 16.362 -34.879 2.721 1.00 37.59 306 LYS A C 1
ATOM 2499 O O . LYS A 1 306 ? 16.867 -35.875 2.213 1.00 37.59 306 LYS A O 1
ATOM 2504 N N . LYS A 1 307 ? 17.074 -33.978 3.403 1.00 36.84 307 LYS A N 1
ATOM 2505 C CA . LYS A 1 307 ? 18.280 -34.289 4.195 1.00 36.84 307 LYS A CA 1
ATOM 2506 C C . LYS A 1 307 ? 18.732 -33.039 4.956 1.00 36.84 307 LYS A C 1
ATOM 2508 O O . LYS A 1 307 ? 19.551 -32.279 4.458 1.00 36.84 307 LYS A O 1
ATOM 2513 N N . LYS A 1 308 ? 18.145 -32.816 6.131 1.00 40.06 308 LYS A N 1
ATOM 2514 C CA . LYS A 1 308 ? 18.791 -32.205 7.306 1.00 40.06 308 LYS A CA 1
ATOM 2515 C C . LYS A 1 308 ? 17.798 -32.238 8.466 1.00 40.06 308 LYS A C 1
ATOM 2517 O O . LYS A 1 308 ? 17.226 -31.238 8.861 1.00 40.06 308 LYS A O 1
ATOM 2522 N N . GLU A 1 309 ? 17.568 -33.449 8.941 1.00 39.88 309 GLU A N 1
ATOM 2523 C CA . GLU A 1 309 ? 17.150 -33.725 10.309 1.00 39.88 309 GLU A CA 1
ATOM 2524 C C . GLU A 1 309 ? 17.809 -35.071 10.645 1.00 39.88 309 GLU A C 1
ATOM 2526 O O . GLU A 1 309 ? 17.852 -35.955 9.784 1.00 39.88 309 GLU A O 1
ATOM 2531 N N . ASN A 1 310 ? 18.408 -35.165 11.831 1.00 37.12 310 ASN A N 1
ATOM 2532 C CA . ASN A 1 310 ? 19.372 -36.170 12.314 1.00 37.12 310 ASN A CA 1
ATOM 2533 C C . ASN A 1 310 ? 20.846 -35.933 11.948 1.00 37.12 310 ASN A C 1
ATOM 2535 O O . ASN A 1 310 ? 21.436 -36.653 11.138 1.00 37.12 310 ASN A O 1
ATOM 2539 N N . ARG A 1 311 ? 21.462 -34.964 12.628 1.00 41.78 311 ARG A N 1
ATOM 2540 C CA . ARG A 1 311 ? 22.547 -35.216 13.593 1.00 41.78 311 ARG A CA 1
ATOM 2541 C C . ARG A 1 311 ? 22.840 -33.959 14.397 1.00 41.78 311 ARG A C 1
ATOM 2543 O O . ARG A 1 311 ? 22.842 -32.878 13.772 1.00 41.78 311 ARG A O 1
#

Secondary structure (DSSP, 8-state):
-TTEETTEESS-TTSGGGGT-PPP----GGGHHHHHGGGGSGGG--HHHHHHHHHHHHHHHHH-TT-HHHHHHHHHHHHHTS--HHHHHHHHHHHHHS---HHHHHHHHHHHHHHHHTT--------TTHHHHHHHHHHHHHHHHHHHHHHHHHHHHHHHHHHSSS--HHHHHHHHHHHHHHHHHHHHHHHHHHHH-TT-HHHHHHHHHHIIIII--HHHHHHHHHHHHHHHHHHH------------------------------------------------------------------------S--

pLDDT: mean 70.85, std 25.7, range [25.34, 97.62]